Protein 1HRU (pdb70)

Organism: Escherichia coli (strain K12) (NCBI:txid83333)

B-factor: mean 25.79, std 11.48, range [6.35, 68.54]

Radius of gyration: 26.93 Å; Cα contacts (8 Å, |Δi|>4): 786; chains: 2; bounding box: 69×63×61 Å

Secondary structure (DSSP, 8-state):
-HHHHHHHHHHHHHHHTT--EEEE-SSSEEEEE-TT-TTT--HHHHHT--GGG--EEEESSHHHHGGG------HHHHHHHHTT-SSSEEEEEE--TTS-HHHHTTSSEEEEEE---HHHHHHHHHHTS-EEEEES--TTSPPP-SHHHHHHHH-TTS-B------SS----EEEETTTSSB--/-HHHHHHHHHHHHHHTT--EEEE-SSSEEEEE-TT-TTT--HHHHHT--GGG--EEEESSHHHHGGG------HHHHHHHHTT-SSS-EEEEE--TTS-HHHHTTSSEEEEEE---HHHHHHHHHHTS-EEEEES--TTSPPP-SHHHHHHHH-TTS-B-------------EEETTT-SB-

Nearest PDB structures (foldseek):
  1hru-assembly1_B  TM=9.967E-01  e=1.787E-38  Escherichia coli
  6f89-assembly1_A  TM=8.867E-01  e=1.243E-15  Pyrococcus abyssi GE5
  6f89-assembly2_B  TM=8.896E-01  e=2.345E-15  Pyrococcus abyssi GE5
  3aje-assembly1_A  TM=8.805E-01  e=7.348E-15  Sulfurisphaera tokodaii str. 7
  6f8y-assembly4_D  TM=8.728E-01  e=4.713E-15  Pyrococcus abyssi GE5

Foldseek 3Di:
DVVLVVLLVVVLVCQVVLAKAWEAELAAIKIWHDQVDPSSLVVCVQQVHDQQVAFEWEEQDVVQVVVFADCVDDPVLVCLVCVCPPHQEKEKGQGDPPHDSSHGRNGRIHIYHNHPGVSQNVSRVVSVHIIGIDFLAHPPGDGHHAPVSSCVGPNVPHHYRHDHHSNNNDDYFYYYSVPSHGDD/DQLVVLLVVVLVCQVVLAKAWEAEAAFIKIWHDQVDPSSLVVCVQQVHDLQVAFEWEEQDVVQCVQFADCVDDPVLVCVVCVCPPHLEKEKGQGDPPHDSSHNRNGRIHIYHNHPWVSRNVSRVVSVHIIGIDFLAHHPGDGHQAPVSSCVGPNVPHHYRHDGHSNDPDDHFYYYSVPRDTD

Solvent-accessible surface area: 17535 Å² total

Structure (mmCIF, N/CA/C/O backbone):
data_1HRU
#
_entry.id   1HRU
#
_cell.length_a   60.500
_cell.length_b   71.650
_cell.length_c   55.280
_cell.angle_alpha   90.00
_cell.angle_beta   103.25
_cell.angle_gamma   90.00
#
_symmetry.space_group_name_H-M   'P 1 21 1'
#
loop_
_entity.id
_entity.type
_entity.pdbx_description
1 polymer 'YRDC GENE PRODUCT'
2 non-polymer 'PHOSPHATE ION'
3 water water
#
loop_
_atom_site.group_PDB
_atom_site.id
_atom_site.type_symbol
_atom_site.label_atom_id
_atom_site.label_alt_id
_atom_site.label_comp_id
_atom_site.label_asym_id
_atom_site.label_entity_id
_atom_site.label_seq_id
_atom_site.pdbx_PDB_ins_code
_atom_site.Cartn_x
_atom_site.Cartn_y
_atom_site.Cartn_z
_atom_site.occupancy
_atom_site.B_iso_or_equiv
_atom_site.auth_seq_id
_atom_site.auth_comp_id
_atom_site.auth_asym_id
_atom_site.auth_atom_id
_atom_site.pdbx_PDB_model_num
ATOM 1 N N . ASN A 1 3 ? 45.825 59.079 -2.427 1.00 65.95 3 ASN A N 1
ATOM 2 C CA . ASN A 1 3 ? 46.825 60.139 -2.750 1.00 65.58 3 ASN A CA 1
ATOM 3 C C . ASN A 1 3 ? 46.939 61.122 -1.597 1.00 64.44 3 ASN A C 1
ATOM 4 O O . ASN A 1 3 ? 46.382 60.908 -0.516 1.00 64.38 3 ASN A O 1
ATOM 9 N N . ASN A 1 4 ? 47.672 62.204 -1.841 1.00 63.07 4 ASN A N 1
ATOM 10 C CA . ASN A 1 4 ? 47.830 63.241 -0.839 1.00 61.04 4 ASN A CA 1
ATOM 11 C C . ASN A 1 4 ? 46.875 64.368 -1.177 1.00 58.73 4 ASN A C 1
ATOM 12 O O . ASN A 1 4 ? 46.515 65.172 -0.317 1.00 58.07 4 ASN A O 1
ATOM 17 N N . LEU A 1 5 ? 46.464 64.427 -2.439 1.00 56.43 5 LEU A N 1
ATOM 18 C CA . LEU A 1 5 ? 45.513 65.447 -2.833 1.00 54.86 5 LEU A CA 1
ATOM 19 C C . LEU A 1 5 ? 44.120 64.930 -2.508 1.00 51.81 5 LEU A C 1
ATOM 20 O O . LEU A 1 5 ? 43.217 65.712 -2.215 1.00 51.67 5 LEU A O 1
ATOM 25 N N . GLN A 1 6 ? 43.950 63.609 -2.555 1.00 48.49 6 GLN A N 1
ATOM 26 C CA . GLN A 1 6 ? 42.664 63.020 -2.223 1.00 45.89 6 GLN A CA 1
ATOM 27 C C . GLN A 1 6 ? 42.526 63.262 -0.731 1.00 44.20 6 GLN A C 1
ATOM 28 O O . GLN A 1 6 ? 41.467 63.652 -0.239 1.00 43.55 6 GLN A O 1
ATOM 34 N N . ARG A 1 7 ? 43.627 63.042 -0.017 1.00 42.71 7 ARG A N 1
ATOM 35 C CA . ARG A 1 7 ? 43.668 63.259 1.421 1.00 40.60 7 ARG A CA 1
ATOM 36 C C . ARG A 1 7 ? 43.313 64.719 1.679 1.00 38.14 7 ARG A C 1
ATOM 37 O O . ARG A 1 7 ? 42.464 65.022 2.521 1.00 38.67 7 ARG A O 1
ATOM 45 N N . ASP A 1 8 ? 43.957 65.622 0.942 1.00 33.64 8 ASP A N 1
ATOM 46 C CA . ASP A 1 8 ? 43.696 67.045 1.091 1.00 30.52 8 ASP A CA 1
ATOM 47 C C . ASP A 1 8 ? 42.273 67.381 0.654 1.00 26.54 8 ASP A C 1
ATOM 48 O O . ASP A 1 8 ? 41.591 68.177 1.298 1.00 24.20 8 ASP A O 1
ATOM 53 N N . ALA A 1 9 ? 41.837 66.789 -0.454 1.00 24.75 9 ALA A N 1
ATOM 54 C CA . ALA A 1 9 ? 40.489 67.035 -0.961 1.00 25.12 9 ALA A CA 1
ATOM 55 C C . ALA A 1 9 ? 39.455 66.633 0.094 1.00 24.30 9 ALA A C 1
ATOM 56 O O . ALA A 1 9 ? 38.496 67.364 0.354 1.00 24.92 9 ALA A O 1
ATOM 58 N N . ILE A 1 10 ? 39.669 65.475 0.707 1.00 25.05 10 ILE A N 1
ATOM 59 C CA . ILE A 1 10 ? 38.779 64.964 1.746 1.00 24.95 10 ILE A CA 1
ATOM 60 C C . ILE A 1 10 ? 38.797 65.866 2.968 1.00 26.02 10 ILE A C 1
ATOM 61 O O . ILE A 1 10 ? 37.753 66.140 3.572 1.00 24.79 10 ILE A O 1
ATOM 66 N N . ALA A 1 11 ? 39.989 66.328 3.336 1.00 25.24 11 ALA A N 1
ATOM 67 C CA . ALA A 1 11 ? 40.145 67.204 4.490 1.00 24.91 11 ALA A CA 1
ATOM 68 C C . ALA A 1 11 ? 39.317 68.466 4.315 1.00 24.84 11 ALA A C 1
ATOM 69 O O . ALA A 1 11 ? 38.607 68.890 5.228 1.00 25.36 11 ALA A O 1
ATOM 71 N N . ALA A 1 12 ? 39.412 69.085 3.144 1.00 24.87 12 ALA A N 1
ATOM 72 C CA . ALA A 1 12 ? 38.650 70.299 2.913 1.00 22.39 12 ALA A CA 1
ATOM 73 C C . ALA A 1 12 ? 37.164 69.982 2.835 1.00 20.68 12 ALA A C 1
ATOM 74 O O . ALA A 1 12 ? 36.343 70.761 3.306 1.00 19.36 12 ALA A O 1
ATOM 76 N N . ALA A 1 13 ? 36.820 68.842 2.243 1.00 21.34 13 ALA A N 1
ATOM 77 C CA . ALA A 1 13 ? 35.413 68.451 2.122 1.00 22.28 13 ALA A CA 1
ATOM 78 C C . ALA A 1 13 ? 34.786 68.303 3.501 1.00 21.96 13 ALA A C 1
ATOM 79 O O .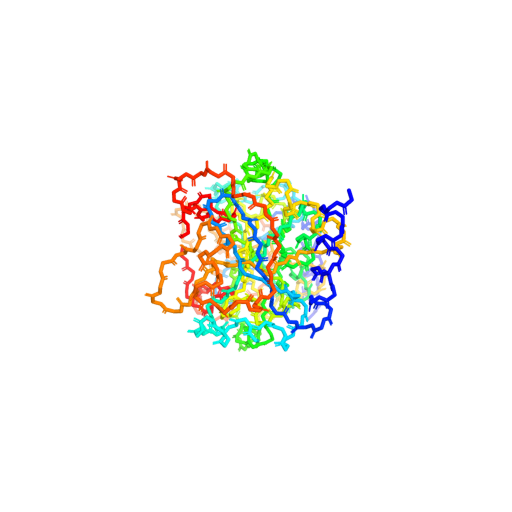 ALA A 1 13 ? 33.637 68.694 3.720 1.00 23.73 13 ALA A O 1
ATOM 81 N N . ILE A 1 14 ? 35.547 67.750 4.440 1.00 22.86 14 ILE A N 1
ATOM 82 C CA . ILE A 1 14 ? 35.048 67.556 5.799 1.00 23.25 14 ILE A CA 1
ATOM 83 C C . ILE A 1 14 ? 34.882 68.896 6.501 1.00 23.51 14 ILE A C 1
ATOM 84 O O . ILE A 1 14 ? 33.985 69.070 7.333 1.00 22.80 14 ILE A O 1
ATOM 89 N N . ASP A 1 15 ? 35.726 69.861 6.144 1.00 25.55 15 ASP A N 1
ATOM 90 C CA . ASP A 1 15 ? 35.625 71.185 6.736 1.00 24.58 15 ASP A CA 1
ATOM 91 C C . ASP A 1 15 ? 34.313 71.816 6.299 1.00 24.23 15 ASP A C 1
ATOM 92 O O . ASP A 1 15 ? 33.631 72.460 7.103 1.00 22.59 15 ASP A O 1
ATOM 97 N N . VAL A 1 16 ? 33.961 71.647 5.023 1.00 21.78 16 VAL A N 1
ATOM 98 C CA . VAL A 1 16 ? 32.705 72.209 4.526 1.00 21.32 16 VAL A CA 1
ATOM 99 C C . VAL A 1 16 ? 31.539 71.507 5.209 1.00 20.91 16 VAL A C 1
ATOM 100 O O . VAL A 1 16 ? 30.599 72.153 5.673 1.00 20.46 16 VAL A O 1
ATOM 104 N N . LEU A 1 17 ? 31.612 70.177 5.264 1.00 22.84 17 LEU A N 1
ATOM 105 C CA . LEU A 1 17 ? 30.566 69.369 5.890 1.00 23.63 17 LEU A CA 1
ATOM 106 C C . LEU A 1 17 ? 30.335 69.794 7.335 1.00 25.55 17 LEU A C 1
ATOM 107 O O . LEU A 1 17 ? 29.195 69.829 7.814 1.00 28.18 17 LEU A O 1
ATOM 112 N N . ASN A 1 18 ? 31.419 70.125 8.028 1.00 27.85 18 ASN A N 1
ATOM 113 C CA . ASN A 1 18 ? 31.325 70.551 9.417 1.00 28.81 18 ASN A CA 1
ATOM 114 C C . ASN A 1 18 ? 30.746 71.956 9.559 1.00 29.39 18 ASN A C 1
ATOM 115 O O . ASN A 1 18 ? 30.283 72.331 10.637 1.00 30.50 18 ASN A O 1
ATOM 120 N N . GLU A 1 19 ? 30.761 72.730 8.477 1.00 29.04 19 GLU A N 1
ATOM 121 C CA . GLU A 1 19 ? 30.189 74.078 8.498 1.00 27.48 19 GLU A CA 1
ATOM 122 C C . GLU A 1 19 ? 28.686 73.938 8.266 1.00 26.11 19 GLU A C 1
ATOM 123 O O . GLU A 1 19 ? 27.949 74.925 8.231 1.00 23.20 19 GLU A O 1
ATOM 129 N N . GLU A 1 20 ? 28.240 72.696 8.108 1.00 25.94 20 GLU A N 1
ATOM 130 C CA . GLU A 1 20 ? 26.836 72.411 7.840 1.00 25.87 20 GLU A CA 1
ATOM 131 C C . GLU A 1 20 ? 26.512 72.966 6.461 1.00 24.53 20 GLU A C 1
ATOM 132 O O . GLU A 1 20 ? 25.457 73.548 6.248 1.00 23.75 20 GLU A O 1
ATOM 138 N N . ARG A 1 21 ? 27.441 72.786 5.527 1.00 22.89 21 ARG A N 1
ATOM 139 C CA . ARG A 1 21 ? 27.255 73.258 4.170 1.00 22.60 21 ARG A CA 1
ATOM 140 C C . ARG A 1 21 ? 27.299 72.100 3.191 1.00 23.36 21 ARG A C 1
ATOM 141 O O . ARG A 1 21 ? 27.758 71.007 3.529 1.00 24.86 21 ARG A O 1
ATOM 149 N N . VAL A 1 22 ? 26.833 72.362 1.971 1.00 20.86 22 VAL A N 1
ATOM 150 C CA . VAL A 1 22 ? 26.776 71.372 0.904 1.00 19.21 22 VAL A CA 1
ATOM 151 C C . VAL A 1 22 ? 28.079 71.281 0.126 1.00 18.55 22 VAL A C 1
ATOM 152 O O . VAL A 1 22 ? 28.732 72.295 -0.129 1.00 17.65 22 VAL A O 1
ATOM 156 N N . ILE A 1 23 ? 28.455 70.064 -0.255 1.00 17.51 23 ILE A N 1
ATOM 157 C CA . ILE A 1 23 ? 29.674 69.837 -1.022 1.00 18.38 23 ILE A CA 1
ATOM 158 C C . ILE A 1 23 ? 29.329 69.021 -2.260 1.00 19.95 23 ILE A C 1
ATOM 159 O O . ILE A 1 23 ? 28.342 68.283 -2.261 1.00 19.44 23 ILE A O 1
ATOM 164 N N . ALA A 1 24 ? 30.133 69.148 -3.312 1.00 17.99 24 ALA A N 1
ATOM 165 C CA . ALA A 1 24 ? 29.891 68.372 -4.521 1.00 18.80 24 ALA A CA 1
ATOM 166 C C . ALA A 1 24 ? 31.058 67.407 -4.660 1.00 20.81 24 ALA A C 1
ATOM 167 O O . ALA A 1 24 ? 32.170 67.701 -4.201 1.00 20.16 24 ALA A O 1
ATOM 169 N N . TYR A 1 25 ? 30.810 66.259 -5.283 1.00 19.75 25 TYR A N 1
ATOM 170 C CA . TYR A 1 25 ? 31.855 65.259 -5.455 1.00 22.72 25 TYR A CA 1
ATOM 171 C C . TYR A 1 25 ? 31.443 64.253 -6.525 1.00 23.75 25 TYR A C 1
ATOM 172 O O . TYR A 1 25 ? 30.263 64.079 -6.808 1.00 25.01 25 TYR A O 1
ATOM 181 N N . PRO A 1 26 ? 32.417 63.572 -7.131 1.00 25.01 26 PRO A N 1
ATOM 182 C CA . PRO A 1 26 ? 32.073 62.597 -8.168 1.00 26.33 26 PRO A CA 1
ATOM 183 C C . PRO A 1 26 ? 31.467 61.319 -7.582 1.00 27.37 26 PRO A C 1
ATOM 184 O O . PRO A 1 26 ? 31.807 60.922 -6.463 1.00 26.66 26 PRO A O 1
ATOM 188 N N . THR A 1 27 ? 30.540 60.701 -8.316 1.00 29.03 27 THR A N 1
ATOM 189 C CA . THR A 1 27 ? 29.914 59.445 -7.877 1.00 30.43 27 THR A CA 1
ATOM 190 C C . THR A 1 27 ? 30.070 58.448 -9.017 1.00 32.14 27 THR A C 1
ATOM 191 O O . THR A 1 27 ? 30.692 58.770 -10.023 1.00 33.03 27 THR A O 1
ATOM 195 N N . GLU A 1 28 ? 29.522 57.242 -8.882 1.00 35.62 28 GLU A N 1
ATOM 196 C CA . GLU A 1 28 ? 29.683 56.262 -9.958 1.00 36.74 28 GLU A CA 1
ATOM 197 C C . GLU A 1 28 ? 28.991 56.724 -11.214 1.00 35.61 28 GLU A C 1
ATOM 198 O O . GLU A 1 28 ? 29.374 56.362 -12.325 1.00 37.13 28 GLU A O 1
ATOM 204 N N . ALA A 1 29 ? 27.986 57.562 -11.017 1.00 35.74 29 ALA A N 1
ATOM 205 C CA . ALA A 1 29 ? 27.198 58.112 -12.104 1.00 34.91 29 ALA A CA 1
ATOM 206 C C . ALA A 1 29 ? 27.785 59.417 -12.632 1.00 34.36 29 ALA A C 1
ATOM 207 O O . ALA A 1 29 ? 28.661 59.431 -13.495 1.00 36.66 29 ALA A O 1
ATOM 209 N N . VAL A 1 30 ? 27.259 60.511 -12.099 1.00 31.99 30 VAL A N 1
ATOM 210 C CA .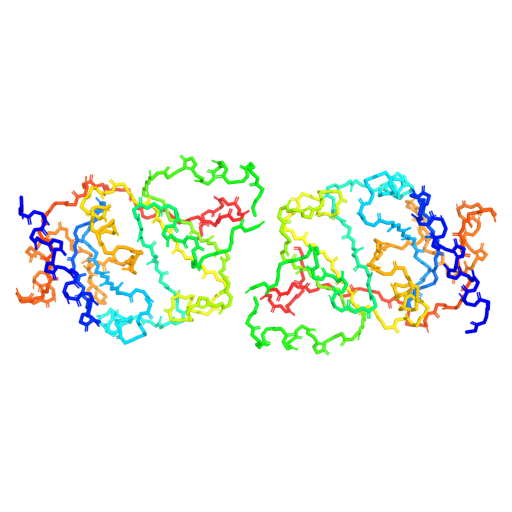 VAL A 1 30 ? 27.664 61.866 -12.441 1.00 29.37 30 VAL A CA 1
ATOM 211 C C . VAL A 1 30 ? 28.078 62.479 -11.102 1.00 26.65 30 VAL A C 1
ATOM 212 O O . VAL A 1 30 ? 28.219 61.768 -10.109 1.00 25.31 30 VAL A O 1
ATOM 216 N N . PHE A 1 31 ? 28.263 63.790 -11.047 1.00 24.13 31 PHE A N 1
ATOM 217 C CA . PHE A 1 31 ? 28.618 64.378 -9.765 1.00 22.07 31 PHE A CA 1
ATOM 218 C C . PHE A 1 31 ? 27.381 64.415 -8.861 1.00 20.62 31 PHE A C 1
ATOM 219 O O . PHE A 1 31 ? 26.240 64.461 -9.340 1.00 19.98 31 PHE A O 1
ATOM 227 N N . GLY A 1 32 ? 27.600 64.372 -7.554 1.00 16.67 32 GLY A N 1
ATOM 228 C CA . GLY A 1 32 ? 26.487 64.454 -6.634 1.00 17.15 32 GLY A CA 1
ATOM 229 C C . GLY A 1 32 ? 26.730 65.568 -5.624 1.00 16.47 32 GLY A C 1
ATOM 230 O O . GLY A 1 32 ? 27.836 66.113 -5.545 1.00 16.37 32 GLY A O 1
ATOM 231 N N . VAL A 1 33 ? 25.700 65.962 -4.891 1.00 15.33 33 VAL A N 1
ATOM 232 C CA . VAL A 1 33 ? 25.881 66.966 -3.844 1.00 16.64 33 VAL A CA 1
ATOM 233 C C . VAL A 1 33 ? 25.390 66.317 -2.566 1.00 18.14 33 VAL A C 1
ATOM 234 O O . VAL A 1 33 ? 24.489 65.479 -2.590 1.00 20.50 33 VAL A O 1
ATOM 238 N N . GLY A 1 34 ? 25.980 66.686 -1.442 1.00 19.55 34 GLY A N 1
ATOM 239 C CA . GLY A 1 34 ? 25.557 66.075 -0.202 1.00 18.74 34 GLY A CA 1
ATOM 240 C C . GLY A 1 34 ? 25.895 66.939 0.983 1.00 17.85 34 GLY A C 1
ATOM 241 O O . GLY A 1 34 ? 26.486 68.016 0.837 1.00 17.53 34 GLY A O 1
ATOM 242 N N . CYS A 1 35 ? 25.520 66.465 2.163 1.00 17.00 35 CYS A N 1
ATOM 243 C CA . CYS A 1 35 ? 25.772 67.210 3.380 1.00 16.96 35 CYS A CA 1
ATOM 244 C C . CYS A 1 35 ? 25.666 66.300 4.586 1.00 18.37 35 CYS A C 1
ATOM 245 O O . CYS A 1 35 ? 25.380 65.103 4.462 1.00 18.59 35 CYS A O 1
ATOM 248 N N . ASP A 1 36 ? 25.904 66.894 5.751 1.00 17.66 36 ASP A N 1
ATOM 249 C CA . ASP A 1 36 ? 25.845 66.210 7.030 1.00 20.54 36 ASP A CA 1
ATOM 250 C C . ASP A 1 36 ? 24.393 65.806 7.285 1.00 20.00 36 ASP A C 1
ATOM 251 O O . ASP A 1 36 ? 23.520 66.663 7.419 1.00 21.10 36 ASP A O 1
ATOM 256 N N . PRO A 1 37 ? 24.114 64.495 7.360 1.00 20.53 37 PRO A N 1
ATOM 257 C CA . PRO A 1 37 ? 22.738 64.047 7.604 1.00 19.18 37 PRO A CA 1
ATOM 258 C C . PRO A 1 37 ? 22.203 64.386 9.000 1.00 18.33 37 PRO A C 1
ATOM 259 O O . PRO A 1 37 ? 20.994 64.514 9.195 1.00 16.16 37 PRO A O 1
ATOM 263 N N . ASP A 1 38 ? 23.103 64.533 9.968 1.00 19.30 38 ASP A N 1
ATOM 264 C CA . ASP A 1 38 ? 22.713 64.832 11.347 1.00 20.94 38 ASP A CA 1
ATOM 265 C C . ASP A 1 38 ? 22.341 66.298 11.572 1.00 21.63 38 ASP A C 1
ATOM 266 O O . ASP A 1 38 ? 21.774 66.643 12.612 1.00 22.73 38 ASP A O 1
ATOM 271 N N . SER A 1 39 ? 22.654 67.162 10.610 1.00 21.07 39 SER A N 1
ATOM 272 C CA . SER A 1 39 ? 22.359 68.586 10.752 1.00 20.28 39 SER A CA 1
ATOM 273 C C . SER A 1 39 ? 21.097 69.013 10.012 1.00 21.09 39 SER A C 1
ATOM 274 O O . SER A 1 39 ? 21.032 68.920 8.786 1.00 20.82 39 SER A O 1
ATOM 277 N N . GLU A 1 40 ? 20.088 69.487 10.741 1.00 20.20 40 GLU A N 1
ATOM 278 C CA . GLU A 1 40 ? 18.871 69.932 10.077 1.00 21.29 40 GLU A CA 1
ATOM 279 C C . GLU A 1 40 ? 19.197 71.139 9.202 1.00 21.71 40 GLU A C 1
ATOM 280 O O . GLU A 1 40 ? 18.610 71.325 8.132 1.00 21.71 40 GLU A O 1
ATOM 286 N N . THR A 1 41 ? 20.147 71.948 9.669 1.00 22.34 41 THR A N 1
ATOM 287 C CA . THR A 1 41 ? 20.575 73.154 8.968 1.00 23.44 41 THR A CA 1
ATOM 288 C C . THR A 1 41 ? 21.263 72.807 7.654 1.00 22.84 41 THR A C 1
ATOM 289 O O . THR A 1 41 ? 21.023 73.446 6.630 1.00 24.06 41 THR A O 1
ATOM 293 N N . ALA A 1 42 ? 22.120 71.794 7.678 1.00 22.04 42 ALA A N 1
ATOM 294 C CA . ALA A 1 42 ? 22.815 71.389 6.467 1.00 21.76 42 ALA A CA 1
ATOM 295 C C . ALA A 1 42 ? 21.813 70.824 5.468 1.00 21.48 42 ALA A C 1
ATOM 296 O O . ALA A 1 42 ? 21.842 71.175 4.291 1.00 22.89 42 ALA A O 1
ATOM 298 N N . VAL A 1 43 ? 20.913 69.963 5.935 1.00 20.47 43 VAL A N 1
ATOM 299 C CA . VAL A 1 43 ? 19.932 69.357 5.041 1.00 19.90 43 VAL A CA 1
ATOM 300 C C . VAL A 1 43 ? 18.977 70.384 4.448 1.00 21.27 43 VAL A C 1
ATOM 301 O O . VAL A 1 43 ? 18.667 70.322 3.262 1.00 21.04 43 VAL A O 1
ATOM 313 N N . ARG A 1 45 ? 19.660 73.326 3.830 1.00 22.83 45 ARG A N 1
ATOM 314 C CA . ARG A 1 45 ? 20.437 74.069 2.848 1.00 23.75 45 ARG A CA 1
ATOM 315 C C . ARG A 1 45 ? 20.512 73.301 1.532 1.00 23.03 45 ARG A C 1
ATOM 316 O O . ARG A 1 45 ? 20.559 73.905 0.458 1.00 23.45 45 ARG A O 1
ATOM 324 N N . LEU A 1 46 ? 20.514 71.971 1.612 1.00 22.08 46 LEU A N 1
ATOM 325 C CA . LEU A 1 46 ? 20.584 71.150 0.409 1.00 19.87 46 LEU A CA 1
ATOM 326 C C . LEU A 1 46 ? 19.227 71.081 -0.272 1.00 18.31 46 LEU A C 1
ATOM 327 O O . LEU A 1 46 ? 19.135 71.085 -1.498 1.00 17.15 46 LEU A O 1
ATOM 332 N N . LEU A 1 47 ? 18.166 71.015 0.521 1.00 18.09 47 LEU A N 1
ATOM 333 C CA . LEU A 1 47 ? 16.828 70.965 -0.051 1.00 19.08 47 LEU A CA 1
ATOM 334 C C . LEU A 1 47 ? 16.507 72.306 -0.727 1.00 21.50 47 LEU A C 1
ATOM 335 O O . LEU A 1 47 ? 15.932 72.337 -1.814 1.00 20.70 47 LEU A O 1
ATOM 340 N N . GLU A 1 48 ? 16.889 73.407 -0.086 1.00 23.37 48 GLU A N 1
ATOM 341 C CA . GLU A 1 48 ? 16.669 74.735 -0.653 1.00 28.02 48 GLU A CA 1
ATOM 342 C C . GLU A 1 48 ? 17.416 74.812 -1.984 1.00 27.10 48 GLU A C 1
ATOM 343 O O . GLU A 1 48 ? 16.880 75.261 -2.998 1.00 27.60 48 GLU A O 1
ATOM 349 N N . LEU A 1 49 ? 18.656 74.344 -1.969 1.00 26.88 49 LEU A N 1
ATOM 350 C CA . LEU A 1 49 ? 19.503 74.343 -3.151 1.00 26.54 49 LEU A CA 1
ATOM 351 C C . LEU A 1 49 ? 18.891 73.491 -4.273 1.00 26.54 49 LEU A C 1
ATOM 352 O O . LEU A 1 49 ? 18.936 73.875 -5.442 1.00 26.88 49 LEU A O 1
ATOM 357 N N . LYS A 1 50 ? 18.299 72.350 -3.919 1.00 24.51 50 LYS A N 1
ATOM 358 C CA . LYS A 1 50 ? 17.683 71.465 -4.909 1.00 22.61 50 LYS A CA 1
ATOM 359 C C . LYS A 1 50 ? 16.216 71.803 -5.150 1.00 22.65 50 LYS A C 1
ATOM 360 O O . LYS A 1 50 ? 15.580 71.232 -6.040 1.00 21.56 50 LYS A O 1
ATOM 366 N N . GLN A 1 51 ? 15.673 72.723 -4.362 1.00 22.99 51 GLN A N 1
ATOM 367 C CA . GLN A 1 51 ? 14.259 73.071 -4.484 1.00 26.20 51 GLN A CA 1
ATOM 368 C C . GLN A 1 51 ? 13.473 71.781 -4.323 1.00 25.02 51 GLN A C 1
ATOM 369 O O . GLN A 1 51 ? 12.516 71.523 -5.058 1.00 23.82 51 GLN A O 1
ATOM 375 N N . ARG A 1 52 ? 13.900 70.971 -3.358 1.00 24.53 52 ARG A N 1
ATOM 376 C CA . ARG A 1 52 ? 13.263 69.688 -3.078 1.00 24.00 52 ARG A CA 1
ATOM 377 C C . ARG A 1 52 ? 12.478 69.738 -1.763 1.00 22.86 52 ARG A C 1
ATOM 378 O O . ARG A 1 52 ? 12.998 70.160 -0.737 1.00 23.48 52 ARG A O 1
ATOM 386 N N . PRO A 1 53 ? 11.207 69.323 -1.783 1.00 24.49 53 PRO A N 1
ATOM 387 C CA . PRO A 1 53 ? 10.405 69.341 -0.553 1.00 23.98 53 PRO A CA 1
ATOM 388 C C . PRO A 1 53 ? 10.918 68.287 0.430 1.00 23.98 53 PRO A C 1
ATOM 389 O O . PRO A 1 53 ? 11.278 67.170 0.026 1.00 20.97 53 PRO A O 1
ATOM 393 N N . VAL A 1 54 ? 10.953 68.643 1.713 1.00 23.27 54 VAL A N 1
ATOM 394 C CA . VAL A 1 54 ? 11.449 67.742 2.751 1.00 24.50 54 VAL A CA 1
ATOM 395 C C . VAL A 1 54 ? 10.637 66.461 2.973 1.00 25.22 54 VAL A C 1
ATOM 396 O O . VAL A 1 54 ? 11.152 65.485 3.519 1.00 23.84 54 VAL A O 1
ATOM 400 N N . ASP A 1 55 ? 9.383 66.445 2.541 1.00 24.19 55 ASP A N 1
ATOM 401 C CA . ASP A 1 55 ? 8.556 65.266 2.772 1.00 26.31 55 ASP A CA 1
ATOM 402 C C . ASP A 1 55 ? 8.859 64.076 1.871 1.00 24.83 55 ASP A C 1
ATOM 403 O O . ASP A 1 55 ? 8.284 63.002 2.043 1.00 23.82 55 ASP A O 1
ATOM 408 N N . LYS A 1 56 ? 9.759 64.257 0.910 1.00 23.67 56 LYS A N 1
ATOM 409 C CA . LYS A 1 56 ? 10.098 63.171 0.004 1.00 23.14 56 LYS A CA 1
ATOM 410 C C . LYS A 1 56 ? 11.093 62.190 0.599 1.00 22.03 56 LYS A C 1
ATOM 411 O O . LYS A 1 56 ? 11.092 61.006 0.241 1.00 23.06 56 LYS A O 1
ATOM 417 N N . GLY A 1 57 ? 11.938 62.680 1.499 1.00 17.84 57 GLY A N 1
ATOM 418 C CA . GLY A 1 57 ? 12.939 61.819 2.103 1.00 18.62 57 GLY A CA 1
ATOM 419 C C . GLY A 1 57 ? 14.229 61.898 1.305 1.00 18.73 57 GLY A C 1
ATOM 420 O O . GLY A 1 57 ? 14.216 62.246 0.119 1.00 16.78 57 GLY A O 1
ATOM 421 N N . LEU A 1 58 ? 15.346 61.568 1.947 1.00 17.31 58 LEU A N 1
ATOM 422 C CA . LEU A 1 58 ? 16.638 61.640 1.285 1.00 16.59 58 LEU A CA 1
ATOM 423 C C . LEU A 1 58 ? 17.371 60.303 1.306 1.00 17.59 58 LEU A C 1
ATOM 424 O O . LEU A 1 58 ? 17.001 59.393 2.038 1.00 18.21 58 LEU A O 1
ATOM 429 N N . ILE A 1 59 ? 18.407 60.195 0.488 1.00 17.55 59 ILE A N 1
ATOM 430 C CA . ILE A 1 59 ? 19.194 58.980 0.392 1.00 16.36 59 ILE A CA 1
ATOM 431 C C . ILE A 1 59 ? 20.520 59.143 1.116 1.00 16.35 59 ILE A C 1
ATOM 432 O O . ILE A 1 59 ? 21.165 60.177 1.007 1.00 16.44 59 ILE A O 1
ATOM 437 N N . LEU A 1 60 ? 20.908 58.116 1.870 1.00 16.48 60 LEU A N 1
ATOM 438 C CA . LEU A 1 60 ? 22.176 58.115 2.591 1.00 17.43 60 LEU A CA 1
ATOM 439 C C . LEU A 1 60 ? 23.174 57.183 1.909 1.00 17.20 60 LEU A C 1
ATOM 440 O O . LEU A 1 60 ? 22.861 56.026 1.630 1.00 17.06 60 LEU A O 1
ATOM 445 N N . ILE A 1 61 ? 24.373 57.695 1.638 1.00 17.77 61 ILE A N 1
ATOM 446 C CA . ILE A 1 61 ? 25.420 56.898 1.011 1.00 17.23 61 ILE A CA 1
ATOM 447 C C . ILE A 1 61 ? 26.526 56.696 2.049 1.00 16.60 61 ILE A C 1
ATOM 448 O O . ILE A 1 61 ? 26.832 57.604 2.819 1.00 17.39 61 ILE A O 1
ATOM 453 N N . ALA A 1 62 ? 27.106 55.502 2.099 1.00 16.53 62 ALA A N 1
ATOM 454 C CA . ALA A 1 62 ? 28.160 55.242 3.080 1.00 17.50 62 ALA A CA 1
ATOM 455 C C . ALA A 1 62 ? 29.202 54.282 2.536 1.00 18.20 62 ALA A C 1
ATOM 456 O O . ALA A 1 62 ? 28.976 53.632 1.510 1.00 17.50 62 ALA A O 1
ATOM 458 N N . ALA A 1 63 ? 30.327 54.198 3.246 1.00 17.71 63 ALA A N 1
ATOM 459 C CA . ALA A 1 63 ? 31.448 53.327 2.893 1.00 19.31 63 ALA A CA 1
ATOM 460 C C . ALA A 1 63 ? 31.183 51.889 3.349 1.00 19.30 63 ALA A C 1
ATOM 461 O O . ALA A 1 63 ? 31.741 50.933 2.807 1.00 19.61 63 ALA A O 1
ATOM 463 N N . ASN A 1 64 ? 30.356 51.737 4.374 1.00 19.15 64 ASN A N 1
ATOM 464 C CA . ASN A 1 64 ? 30.027 50.400 4.859 1.00 19.70 64 ASN A CA 1
ATOM 465 C C . ASN A 1 64 ? 28.675 50.387 5.546 1.00 18.95 64 ASN A C 1
ATOM 466 O O . ASN A 1 64 ? 28.132 51.435 5.904 1.00 19.59 64 ASN A O 1
ATOM 471 N N . TYR A 1 65 ? 28.126 49.193 5.719 1.00 17.93 65 TYR A N 1
ATOM 472 C CA . TYR A 1 65 ? 26.824 49.049 6.341 1.00 17.08 65 TYR A CA 1
ATOM 473 C C . TYR A 1 65 ? 26.760 49.551 7.781 1.00 17.41 65 TYR A C 1
ATOM 474 O O . TYR A 1 65 ? 25.745 50.107 8.210 1.00 17.34 65 TYR A O 1
ATOM 483 N N . GLU A 1 66 ? 27.831 49.350 8.539 1.00 17.29 66 GLU A N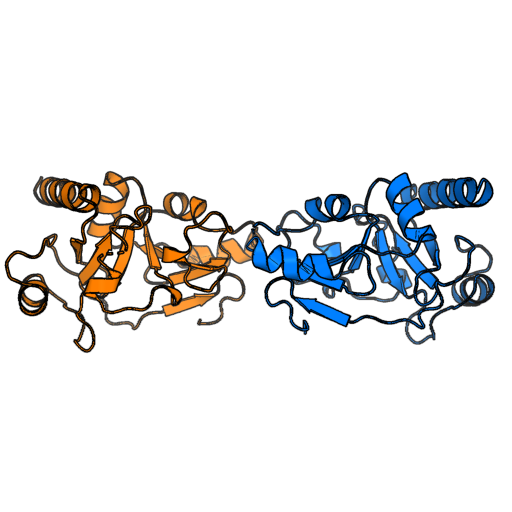 1
ATOM 484 C CA . GLU A 1 66 ? 27.844 49.809 9.919 1.00 17.35 66 GLU A CA 1
ATOM 485 C C . GLU A 1 66 ? 27.581 51.311 10.019 1.00 17.46 66 GLU A C 1
ATOM 486 O O . GLU A 1 66 ? 27.021 51.777 11.007 1.00 17.19 66 GLU A O 1
ATOM 492 N N . GLN A 1 67 ? 27.984 52.087 9.015 1.00 16.90 67 GLN A N 1
ATOM 493 C CA . GLN A 1 67 ? 27.738 53.532 9.097 1.00 18.14 67 GLN A CA 1
ATOM 494 C C . GLN A 1 67 ? 26.250 53.862 8.961 1.00 16.75 67 GLN A C 1
ATOM 495 O O . GLN A 1 67 ? 25.788 54.882 9.468 1.00 16.14 67 GLN A O 1
ATOM 501 N N . LEU A 1 68 ? 25.510 52.989 8.283 1.00 16.54 68 LEU A N 1
ATOM 502 C CA . LEU A 1 68 ? 24.076 53.185 8.050 1.00 17.42 68 LEU A CA 1
ATOM 503 C C . LEU A 1 68 ? 23.173 52.656 9.161 1.00 19.06 68 LEU A C 1
ATOM 504 O O . LEU A 1 68 ? 22.066 53.179 9.369 1.00 17.70 68 LEU A O 1
ATOM 509 N N . LYS A 1 69 ? 23.636 51.631 9.878 1.00 18.47 69 LYS A N 1
ATOM 510 C CA . LYS A 1 69 ? 22.819 51.026 10.932 1.00 19.11 69 LYS A CA 1
ATOM 511 C C . LYS A 1 69 ? 22.187 51.985 11.926 1.00 19.58 69 LYS A C 1
ATOM 512 O O . LYS A 1 69 ? 21.045 51.795 12.334 1.00 22.77 69 LYS A O 1
ATOM 518 N N . PRO A 1 70 ? 22.900 53.042 12.326 1.00 19.96 70 PRO A N 1
ATOM 519 C CA . PRO A 1 70 ? 22.275 53.955 13.283 1.00 18.96 70 PRO A CA 1
ATOM 520 C C . PRO A 1 70 ? 20.990 54.650 12.798 1.00 18.32 70 PRO A C 1
ATOM 521 O O . PRO A 1 70 ? 20.156 55.048 13.610 1.00 17.79 70 PRO A O 1
ATOM 525 N N . TYR A 1 71 ? 20.820 54.772 11.484 1.00 16.28 71 TYR A N 1
ATOM 526 C CA . TYR A 1 71 ? 19.650 55.461 10.923 1.00 16.00 71 TYR A CA 1
ATOM 527 C C . TYR A 1 71 ? 18.510 54.550 10.493 1.00 15.22 71 TYR A C 1
ATOM 528 O O . TYR A 1 71 ? 17.428 55.029 10.145 1.00 12.81 71 TYR A O 1
ATOM 537 N N . ILE A 1 72 ? 18.746 53.247 10.504 1.00 14.03 72 ILE A N 1
ATOM 538 C CA . ILE A 1 72 ? 17.724 52.303 10.066 1.00 12.98 72 ILE A CA 1
ATOM 539 C C . ILE A 1 72 ? 17.404 51.236 11.095 1.00 13.89 72 ILE A C 1
ATOM 540 O O . ILE A 1 72 ? 18.081 51.107 12.117 1.00 15.12 72 ILE A O 1
ATOM 545 N N . ASP A 1 73 ? 16.353 50.478 10.813 1.00 13.98 73 ASP A N 1
ATOM 546 C CA . ASP A 1 73 ? 15.930 49.375 11.669 1.00 15.99 73 ASP A CA 1
ATOM 547 C C . ASP A 1 73 ? 15.911 48.113 10.813 1.00 15.24 73 ASP A C 1
ATOM 548 O O . ASP A 1 73 ? 15.065 47.982 9.922 1.00 13.73 73 ASP A O 1
ATOM 553 N N . ASP A 1 74 ? 16.845 47.197 11.059 1.00 16.42 74 ASP A N 1
ATOM 554 C CA . ASP A 1 74 ? 16.898 45.949 10.286 1.00 16.93 74 ASP A CA 1
ATOM 555 C C . ASP A 1 74 ? 16.600 44.749 11.176 1.00 17.48 74 ASP A C 1
ATOM 556 O O . ASP A 1 74 ? 16.814 43.605 10.778 1.00 17.68 74 ASP A O 1
ATOM 561 N N . THR A 1 75 ? 16.089 44.999 12.378 1.00 16.12 75 THR A N 1
ATOM 562 C CA . THR A 1 75 ? 15.831 43.905 13.304 1.00 16.12 75 THR A CA 1
ATOM 563 C C . THR A 1 75 ? 14.816 42.855 12.875 1.00 15.78 75 THR A C 1
ATOM 564 O O . THR A 1 75 ? 14.823 41.750 13.414 1.00 15.04 75 THR A O 1
ATOM 576 N N . LEU A 1 77 ? 14.516 41.685 9.683 1.00 15.09 77 LEU A N 1
ATOM 577 C CA . LEU A 1 77 ? 15.057 40.937 8.565 1.00 16.67 77 LEU A CA 1
ATOM 578 C C . LEU A 1 77 ? 15.753 39.665 9.017 1.00 15.60 77 LEU A C 1
ATOM 579 O O . LEU A 1 77 ? 16.723 39.710 9.774 1.00 16.80 77 LEU A O 1
ATOM 584 N N . THR A 1 78 ? 15.248 38.528 8.560 1.00 16.05 78 THR A N 1
ATOM 585 C CA . THR A 1 78 ? 15.836 37.238 8.915 1.00 15.45 78 THR A CA 1
ATOM 586 C C . THR A 1 78 ? 17.219 37.168 8.281 1.00 16.04 78 THR A C 1
ATOM 587 O O . THR A 1 78 ? 17.560 37.978 7.409 1.00 14.34 78 THR A O 1
ATOM 591 N N . ASP A 1 79 ? 18.020 36.197 8.701 1.00 16.78 79 ASP A N 1
ATOM 592 C CA . ASP A 1 79 ? 19.352 36.074 8.133 1.00 18.82 79 ASP A CA 1
ATOM 593 C C . ASP A 1 79 ? 19.361 35.792 6.634 1.00 18.36 79 ASP A C 1
ATOM 594 O O . ASP A 1 79 ? 20.283 36.218 5.934 1.00 18.86 79 ASP A O 1
ATOM 599 N N . VAL A 1 80 ? 18.342 35.102 6.124 1.00 18.77 80 VAL A N 1
ATOM 600 C CA . VAL A 1 80 ? 18.288 34.842 4.687 1.00 18.55 80 VAL A CA 1
ATOM 601 C C . VAL A 1 80 ? 17.948 36.120 3.922 1.00 18.35 80 VAL A C 1
ATOM 602 O O . VAL A 1 80 ? 18.491 36.367 2.851 1.00 18.96 80 VAL A O 1
ATOM 606 N N . GLN A 1 81 ? 17.049 36.940 4.462 1.00 16.53 81 GLN A N 1
ATOM 607 C CA . GLN A 1 81 ? 16.696 38.184 3.787 1.00 16.49 81 GLN A CA 1
ATOM 608 C C . GLN A 1 81 ? 17.902 39.102 3.752 1.00 16.16 81 GLN A C 1
ATOM 609 O O . GLN A 1 81 ? 18.117 39.819 2.775 1.00 16.37 81 GLN A O 1
ATOM 615 N N . ARG A 1 82 ? 18.686 39.090 4.826 1.00 15.39 82 ARG A N 1
ATOM 616 C CA . ARG A 1 82 ? 19.863 39.942 4.885 1.00 17.19 82 ARG A CA 1
ATOM 617 C C . ARG A 1 82 ? 20.874 39.544 3.828 1.00 17.16 82 ARG A C 1
ATOM 618 O O . ARG A 1 82 ? 21.470 40.400 3.167 1.00 16.24 82 ARG A O 1
ATOM 626 N N . GLU A 1 83 ? 21.065 38.237 3.687 1.00 18.34 83 GLU A N 1
ATOM 627 C CA . GLU A 1 83 ? 21.995 37.682 2.711 1.00 20.15 83 GLU A CA 1
ATOM 628 C C . GLU A 1 83 ? 21.578 38.136 1.323 1.00 20.56 83 GLU A C 1
ATOM 629 O O . GLU A 1 83 ? 22.416 38.494 0.484 1.00 18.52 83 GLU A O 1
ATOM 635 N N . THR A 1 84 ? 20.269 38.132 1.091 1.00 20.37 84 THR A N 1
ATOM 636 C CA . THR A 1 84 ? 19.728 38.540 -0.189 1.00 20.40 84 THR A CA 1
ATOM 637 C C . THR A 1 84 ? 20.049 40.011 -0.473 1.00 20.69 84 THR A C 1
ATOM 638 O O . THR A 1 84 ? 20.419 40.376 -1.598 1.00 20.09 84 THR A O 1
ATOM 642 N N . ILE A 1 85 ? 19.916 40.860 0.539 1.00 18.16 85 ILE A N 1
ATOM 643 C CA . ILE A 1 85 ? 20.214 42.280 0.360 1.00 16.75 85 ILE A CA 1
ATOM 644 C C . ILE A 1 85 ? 21.717 42.517 0.194 1.00 16.46 85 ILE A C 1
ATOM 645 O O . ILE A 1 85 ? 22.168 43.172 -0.760 1.00 14.72 85 ILE A O 1
ATOM 650 N N . PHE A 1 86 ? 22.492 41.974 1.127 1.00 15.47 86 PHE A N 1
ATOM 651 C CA . PHE A 1 86 ? 23.936 42.165 1.133 1.00 15.93 86 PHE A CA 1
ATOM 652 C C . PHE A 1 86 ? 24.673 41.638 -0.097 1.00 15.57 86 PHE A C 1
ATOM 653 O O . PHE A 1 86 ? 25.732 42.153 -0.471 1.00 15.98 86 PHE A O 1
ATOM 661 N N . SER A 1 87 ? 24.113 40.622 -0.736 1.00 17.00 87 SER A N 1
ATOM 662 C CA . SER A 1 87 ? 24.727 40.055 -1.927 1.00 19.91 87 SER A CA 1
ATOM 663 C C . SER A 1 87 ? 24.858 41.138 -2.991 1.00 21.06 87 SER A C 1
ATOM 664 O O . SER A 1 87 ? 25.588 40.975 -3.978 1.00 21.17 87 SER A O 1
ATOM 667 N N . ARG A 1 88 ? 24.162 42.252 -2.792 1.00 21.82 88 ARG A N 1
ATOM 668 C CA . ARG A 1 88 ? 24.212 43.327 -3.769 1.00 23.42 88 ARG A CA 1
ATOM 669 C C . ARG A 1 88 ? 25.048 44.541 -3.378 1.00 23.04 88 ARG A C 1
ATOM 670 O O . ARG A 1 88 ? 25.095 45.520 -4.119 1.00 23.62 88 ARG A O 1
ATOM 678 N N . TRP A 1 89 ? 25.715 44.471 -2.227 1.00 21.70 89 TRP A N 1
ATOM 679 C CA . TRP A 1 89 ? 26.574 45.561 -1.752 1.00 21.87 89 TRP A CA 1
ATOM 680 C C . TRP A 1 89 ? 28.012 45.075 -1.553 1.00 22.85 89 TRP A C 1
ATOM 681 O O . TRP A 1 89 ? 28.226 43.918 -1.220 1.00 23.82 89 TRP A O 1
ATOM 692 N N . PRO A 1 90 ? 29.013 45.953 -1.767 1.00 23.70 90 PRO A N 1
ATOM 693 C CA . PRO A 1 90 ? 28.864 47.356 -2.185 1.00 24.33 90 PRO A CA 1
ATOM 694 C C . PRO A 1 90 ? 28.342 47.384 -3.619 1.00 25.32 90 PRO A C 1
ATOM 695 O O . PRO A 1 90 ? 28.525 46.412 -4.362 1.00 24.66 90 PRO A O 1
ATOM 699 N N . GLY A 1 91 ? 27.696 48.478 -4.018 1.00 24.77 91 GLY A N 1
ATOM 700 C CA . GLY A 1 91 ? 27.169 48.530 -5.369 1.00 25.50 91 GLY A CA 1
ATOM 701 C C . GLY A 1 91 ? 26.154 49.625 -5.661 1.00 27.63 91 GLY A C 1
ATOM 702 O O . GLY A 1 91 ? 25.776 50.392 -4.773 1.00 26.85 91 GLY A O 1
ATOM 703 N N . PRO A 1 92 ? 25.680 49.703 -6.917 1.00 28.85 92 PRO A N 1
ATOM 704 C CA . PRO A 1 92 ? 24.705 50.682 -7.418 1.00 29.41 92 PRO A CA 1
ATOM 705 C C . PRO A 1 92 ? 23.262 50.468 -7.009 1.00 28.76 92 PRO A C 1
ATOM 706 O O . PRO A 1 92 ? 22.361 51.087 -7.575 1.00 30.03 92 PRO A O 1
ATOM 710 N N . VAL A 1 93 ? 23.026 49.604 -6.035 1.00 27.93 93 VAL A N 1
ATOM 711 C CA . VAL A 1 93 ? 21.656 49.352 -5.615 1.00 26.42 93 VAL A CA 1
ATOM 712 C C . VAL A 1 93 ? 21.318 50.069 -4.311 1.00 23.90 93 VAL A C 1
ATOM 713 O O . VAL A 1 93 ? 22.083 50.030 -3.353 1.00 22.19 93 VAL A O 1
ATOM 717 N N . THR A 1 94 ? 20.178 50.751 -4.292 1.00 21.50 94 THR A N 1
ATOM 718 C CA . THR A 1 94 ? 19.743 51.439 -3.086 1.00 18.98 94 THR A CA 1
ATOM 719 C C . THR A 1 94 ? 18.608 50.628 -2.463 1.00 18.24 94 THR A C 1
ATOM 720 O O . THR A 1 94 ? 17.735 50.115 -3.170 1.00 18.86 94 THR A O 1
ATOM 724 N N . PHE A 1 95 ? 18.629 50.490 -1.143 1.00 16.15 95 PHE A N 1
ATOM 725 C CA . PHE A 1 95 ? 17.581 49.742 -0.455 1.00 16.21 95 PHE A CA 1
ATOM 726 C C . PHE A 1 95 ? 16.812 50.602 0.527 1.00 15.45 95 PHE A C 1
ATOM 727 O O . PHE A 1 95 ? 17.404 51.379 1.270 1.00 15.04 95 PHE A O 1
ATOM 735 N N . VAL A 1 96 ? 15.490 50.467 0.532 1.00 16.24 96 VAL A N 1
ATOM 736 C CA . VAL A 1 96 ? 14.678 51.218 1.483 1.00 15.83 96 VAL A CA 1
ATOM 737 C C . VAL A 1 96 ? 14.440 50.311 2.699 1.00 15.96 96 VAL A C 1
ATOM 738 O O . VAL A 1 96 ? 13.927 49.195 2.559 1.00 16.07 96 VAL A O 1
ATOM 742 N N . PHE A 1 97 ? 14.839 50.792 3.877 1.00 15.44 97 PHE A N 1
ATOM 743 C CA . PHE A 1 97 ? 14.687 50.064 5.145 1.00 15.43 97 PHE A CA 1
ATOM 744 C C . PHE A 1 97 ? 13.749 50.806 6.076 1.00 16.06 97 PHE A C 1
ATOM 745 O O . PHE A 1 97 ? 13.653 52.033 6.025 1.00 17.25 97 PHE A O 1
ATOM 753 N N . PRO A 1 98 ? 13.042 50.078 6.948 1.00 17.66 98 PRO A N 1
ATOM 754 C CA . PRO A 1 98 ? 12.177 50.830 7.855 1.00 17.21 98 PRO A CA 1
ATOM 755 C C . PRO A 1 98 ? 13.161 51.652 8.689 1.00 17.28 98 PRO A C 1
ATOM 756 O O . PRO A 1 98 ? 14.341 51.286 8.798 1.00 16.25 98 PRO A O 1
ATOM 760 N N . ALA A 1 99 ? 12.713 52.759 9.262 1.00 15.62 99 ALA A N 1
ATOM 761 C CA . ALA A 1 99 ? 13.627 53.572 10.054 1.00 16.08 99 ALA A CA 1
ATOM 762 C C . ALA A 1 99 ? 13.025 53.886 11.410 1.00 16.22 99 ALA A C 1
ATOM 763 O O . ALA A 1 99 ? 11.830 54.173 11.523 1.00 15.31 99 ALA A O 1
ATOM 765 N N . PRO A 1 100 ? 13.848 53.837 12.465 1.00 16.46 100 PRO A N 1
ATOM 766 C CA . PRO A 1 100 ? 13.274 54.139 13.774 1.00 15.91 100 PRO A CA 1
ATOM 767 C C . PRO A 1 100 ? 12.793 55.586 13.809 1.00 16.60 100 PRO A C 1
ATOM 768 O O . PRO A 1 100 ? 13.257 56.427 13.018 1.00 12.44 100 PRO A O 1
ATOM 772 N N . ALA A 1 101 ? 11.847 55.863 14.703 1.00 15.16 101 ALA A N 1
ATOM 773 C CA . ALA A 1 101 ? 11.288 57.198 14.849 1.00 17.44 101 ALA A CA 1
ATOM 774 C C . ALA A 1 101 ? 12.358 58.163 15.346 1.00 18.78 101 ALA A C 1
ATOM 775 O O . ALA A 1 101 ? 12.154 59.372 15.351 1.00 18.70 101 ALA A O 1
ATOM 777 N N . THR A 1 102 ? 13.501 57.628 15.761 1.00 20.97 102 THR A N 1
ATOM 778 C CA . THR A 1 102 ? 14.589 58.473 16.238 1.00 21.60 102 THR A CA 1
ATOM 779 C C . THR A 1 102 ? 15.375 59.088 15.083 1.00 21.89 102 THR A C 1
ATOM 780 O O . THR A 1 102 ? 16.089 60.068 15.269 1.00 22.61 102 THR A O 1
ATOM 784 N N . THR A 1 103 ? 15.260 58.505 13.894 1.00 21.63 103 THR A N 1
ATOM 785 C CA . THR A 1 103 ? 15.939 59.054 12.720 1.00 19.41 103 THR A CA 1
ATOM 786 C C . THR A 1 103 ? 15.236 60.375 12.374 1.00 19.87 103 THR A C 1
ATOM 787 O O . THR A 1 103 ? 14.007 60.429 12.278 1.00 19.12 103 THR A O 1
ATOM 791 N N . PRO A 1 104 ? 16.004 61.457 12.176 1.00 18.99 104 PRO A N 1
ATOM 792 C CA . PRO A 1 104 ? 15.405 62.759 11.850 1.00 18.84 104 PRO A CA 1
ATOM 793 C C . PRO A 1 104 ? 14.397 62.747 10.712 1.00 17.67 104 PRO A C 1
ATOM 794 O O . PRO A 1 104 ? 14.593 62.078 9.696 1.00 18.09 104 PRO A O 1
ATOM 798 N N . ARG A 1 105 ? 13.320 63.504 10.880 1.00 16.21 105 ARG A N 1
ATOM 799 C CA . ARG A 1 105 ? 12.286 63.570 9.865 1.00 16.48 105 ARG A CA 1
ATOM 800 C C . ARG A 1 105 ? 12.742 64.352 8.627 1.00 16.14 105 ARG A C 1
ATOM 801 O O . ARG A 1 105 ? 12.110 64.286 7.574 1.00 15.60 105 ARG A O 1
ATOM 809 N N . TRP A 1 106 ? 13.843 65.084 8.729 1.00 15.30 106 TRP A N 1
ATOM 810 C CA . TRP A 1 106 ? 14.302 65.802 7.554 1.00 16.74 106 TRP A CA 1
ATOM 811 C C . TRP A 1 106 ? 15.037 64.817 6.638 1.00 16.73 106 TRP A C 1
ATOM 812 O O . TRP A 1 106 ? 15.408 65.161 5.520 1.00 18.12 106 TRP A O 1
ATOM 823 N N . LEU A 1 107 ? 15.230 63.585 7.123 1.00 14.44 107 LEU A N 1
ATOM 824 C CA . LEU A 1 107 ? 15.861 62.521 6.336 1.00 14.73 107 LEU A CA 1
ATOM 825 C C . LEU A 1 107 ? 14.810 61.532 5.809 1.00 14.94 107 LEU A C 1
ATOM 826 O O . LEU A 1 107 ? 14.859 61.136 4.653 1.00 13.11 107 LEU A O 1
ATOM 831 N N . THR A 1 108 ? 13.861 61.132 6.657 1.00 15.78 108 THR A N 1
ATOM 832 C CA . THR A 1 108 ? 12.828 60.174 6.261 1.00 16.41 108 THR A CA 1
ATOM 833 C C . THR A 1 108 ? 11.721 60.768 5.405 1.00 17.07 108 THR A C 1
ATOM 834 O O . THR A 1 108 ? 11.102 60.072 4.582 1.00 15.46 108 THR A O 1
ATOM 838 N N . GLY A 1 109 ? 11.459 62.054 5.586 1.00 17.81 109 GLY A N 1
ATOM 839 C CA . GLY A 1 109 ? 10.372 62.646 4.842 1.00 17.70 109 GLY A CA 1
ATOM 840 C C . GLY A 1 109 ? 9.131 62.173 5.583 1.00 19.90 109 GLY A C 1
ATOM 841 O O . GLY A 1 109 ? 9.204 61.875 6.777 1.00 18.32 109 GLY A O 1
ATOM 842 N N . ARG A 1 110 ? 8.003 62.080 4.887 1.00 21.01 110 ARG A N 1
ATOM 843 C CA . ARG A 1 110 ? 6.745 61.665 5.503 1.00 22.78 110 ARG A CA 1
ATOM 844 C C . ARG A 1 110 ? 6.645 60.144 5.665 1.00 22.81 110 ARG A C 1
ATOM 845 O O . ARG A 1 110 ? 5.552 59.605 5.857 1.00 20.44 110 ARG A O 1
ATOM 853 N N . PHE A 1 111 ? 7.783 59.456 5.610 1.00 21.38 111 PHE A N 1
ATOM 854 C CA . PHE A 1 111 ? 7.782 58.003 5.709 1.00 20.69 111 PHE A CA 1
ATOM 855 C C . PHE A 1 111 ? 8.470 57.455 6.952 1.00 18.95 111 PHE A C 1
ATOM 856 O O . PHE A 1 111 ? 9.232 58.161 7.611 1.00 20.72 111 PHE A O 1
ATOM 864 N N . ASP A 1 112 ? 8.198 56.189 7.265 1.00 15.93 112 ASP A N 1
ATOM 865 C CA . ASP A 1 112 ? 8.836 55.520 8.398 1.00 16.32 112 ASP A CA 1
ATOM 866 C C . ASP A 1 112 ? 9.922 54.607 7.818 1.00 16.09 112 ASP A C 1
ATOM 867 O O . ASP A 1 112 ? 10.142 53.503 8.292 1.00 14.91 112 ASP A O 1
ATOM 872 N N . SER A 1 113 ? 10.601 55.086 6.785 1.00 14.85 113 SER A N 1
ATOM 873 C CA . SER A 1 113 ? 11.638 54.307 6.145 1.00 15.89 113 SER A CA 1
ATOM 874 C C . SER A 1 113 ? 12.717 55.243 5.631 1.00 15.93 113 SER A C 1
ATOM 875 O O . SER A 1 113 ? 12.559 56.466 5.662 1.00 15.68 113 SER A O 1
ATOM 878 N N . LEU A 1 114 ? 13.813 54.671 5.157 1.00 14.79 114 LEU A N 1
ATOM 879 C CA . LEU A 1 114 ? 14.917 55.470 4.667 1.00 14.92 114 LEU A CA 1
ATOM 880 C C . LEU A 1 114 ? 15.633 54.693 3.580 1.00 15.23 114 LEU A C 1
ATOM 881 O O . LEU A 1 114 ? 15.883 53.491 3.729 1.00 14.29 114 LEU A O 1
ATOM 886 N N . ALA A 1 115 ? 15.964 55.380 2.489 1.00 14.89 115 ALA A N 1
ATOM 887 C CA . ALA A 1 115 ? 16.676 54.765 1.380 1.00 14.10 115 ALA A CA 1
ATOM 888 C C . ALA A 1 115 ? 18.167 54.915 1.675 1.00 15.90 115 ALA A C 1
ATOM 889 O O . ALA A 1 115 ? 18.634 56.019 1.999 1.00 15.40 115 ALA A O 1
ATOM 891 N N . VAL A 1 116 ? 18.916 53.815 1.562 1.00 15.83 116 VAL A N 1
ATOM 892 C CA . VAL A 1 116 ? 20.353 53.844 1.836 1.00 14.41 116 VAL A CA 1
ATOM 893 C C . VAL A 1 116 ? 21.156 52.974 0.875 1.00 15.73 116 VAL A C 1
ATOM 894 O O . VAL A 1 116 ? 20.618 52.095 0.206 1.00 13.74 116 VAL A O 1
ATOM 898 N N . ARG A 1 117 ? 22.457 53.224 0.815 1.00 17.64 117 ARG A N 1
ATOM 899 C CA . ARG A 1 117 ? 23.310 52.450 -0.068 1.00 19.05 117 ARG A CA 1
ATOM 900 C C . ARG A 1 117 ? 24.755 52.415 0.375 1.00 17.11 117 ARG A C 1
ATOM 901 O O . ARG A 1 117 ? 25.300 53.416 0.852 1.00 16.91 117 ARG A O 1
ATOM 909 N N . VAL A 1 118 ? 25.371 51.251 0.213 1.00 16.34 118 VAL A N 1
ATOM 910 C CA . VAL A 1 118 ? 26.781 51.095 0.517 1.00 16.34 118 VAL A CA 1
ATOM 911 C C . VAL A 1 118 ? 27.410 51.176 -0.867 1.00 17.57 118 VAL A C 1
ATOM 912 O O . VAL A 1 118 ? 27.285 50.261 -1.688 1.00 16.64 118 VAL A O 1
ATOM 916 N N . THR A 1 119 ? 28.065 52.291 -1.144 1.00 16.92 119 THR A N 1
ATOM 917 C CA . THR A 1 119 ? 28.655 52.491 -2.452 1.00 17.99 119 THR A CA 1
ATOM 918 C C . THR A 1 119 ? 30.021 51.836 -2.599 1.00 17.81 119 THR A C 1
ATOM 919 O O . THR A 1 119 ? 30.690 51.548 -1.605 1.00 15.90 119 THR A O 1
ATOM 923 N N . ASP A 1 120 ? 30.409 51.581 -3.847 1.00 20.88 120 ASP A N 1
ATOM 924 C CA . ASP A 1 120 ? 31.721 51.017 -4.148 1.00 25.40 120 ASP A CA 1
ATOM 925 C C . ASP A 1 120 ? 32.589 52.062 -4.868 1.00 26.20 120 ASP A C 1
ATOM 926 O O . ASP A 1 120 ? 33.682 51.755 -5.338 1.00 26.25 120 ASP A O 1
ATOM 931 N N . HIS A 1 121 ? 32.098 53.297 -4.959 1.00 26.90 121 HIS A N 1
ATOM 932 C CA . HIS A 1 121 ? 32.869 54.369 -5.597 1.00 26.70 121 HIS A CA 1
ATOM 933 C C . HIS A 1 121 ? 34.007 54.704 -4.636 1.00 26.50 121 HIS A C 1
ATOM 934 O O . HIS A 1 121 ? 33.776 55.179 -3.527 1.00 26.91 121 HIS A O 1
ATOM 941 N N . PRO A 1 122 ? 35.260 54.458 -5.055 1.00 26.12 122 PRO A N 1
ATOM 942 C CA . PRO A 1 122 ? 36.440 54.721 -4.229 1.00 25.23 122 PRO A CA 1
ATOM 943 C C . PRO A 1 122 ? 36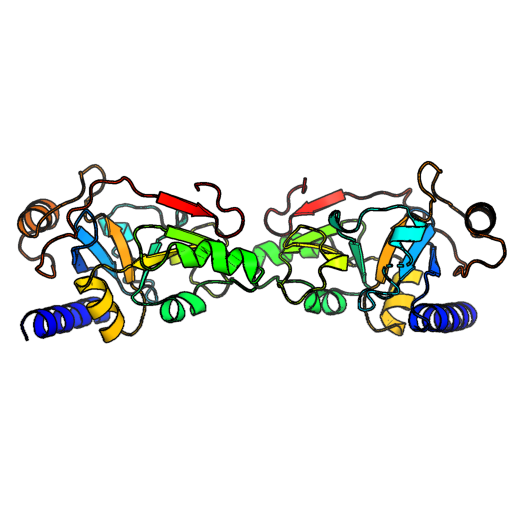.515 56.076 -3.530 1.00 24.07 122 PRO A C 1
ATOM 944 O O . PRO A 1 122 ? 36.771 56.142 -2.329 1.00 24.78 122 PRO A O 1
ATOM 948 N N . LEU A 1 123 ? 36.312 57.159 -4.272 1.00 23.25 123 LEU A N 1
ATOM 949 C CA . LEU A 1 123 ? 36.394 58.474 -3.658 1.00 22.65 123 LEU A CA 1
ATOM 950 C C . LEU A 1 123 ? 35.363 58.610 -2.541 1.00 21.56 123 LEU A C 1
ATOM 951 O O . LEU A 1 123 ? 35.712 58.964 -1.415 1.00 21.90 123 LEU A O 1
ATOM 956 N N . VAL A 1 124 ? 34.100 58.315 -2.832 1.00 19.97 124 VAL A N 1
ATOM 957 C CA . VAL A 1 124 ? 33.073 58.437 -1.799 1.00 20.52 124 VAL A CA 1
ATOM 958 C C . VAL A 1 124 ? 33.373 57.496 -0.634 1.00 20.40 124 VAL A C 1
ATOM 959 O O . VAL A 1 124 ? 33.194 57.868 0.529 1.00 21.34 124 VAL A O 1
ATOM 963 N N . VAL A 1 125 ? 33.835 56.282 -0.938 1.00 21.09 125 VAL A N 1
ATOM 964 C CA . VAL A 1 125 ? 34.151 55.336 0.121 1.00 22.48 125 VAL A CA 1
ATOM 965 C C . VAL A 1 125 ? 35.193 55.953 1.039 1.00 21.92 125 VAL A C 1
ATOM 966 O O . VAL A 1 12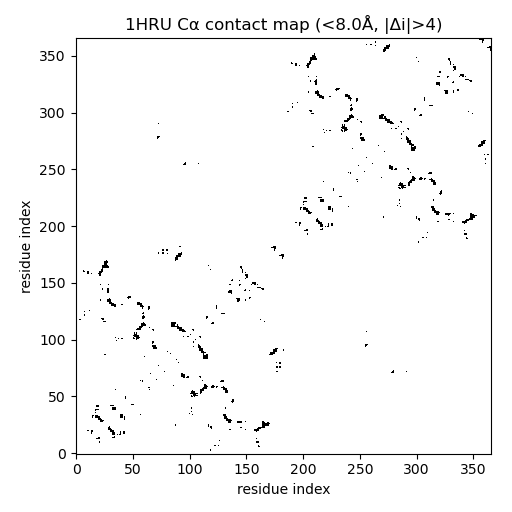5 ? 35.029 55.950 2.258 1.00 22.44 125 VAL A O 1
ATOM 970 N N . ALA A 1 126 ? 36.256 56.502 0.454 1.00 22.57 126 ALA A N 1
ATOM 971 C CA . ALA A 1 126 ? 37.315 57.122 1.253 1.00 22.07 126 ALA A CA 1
ATOM 972 C C . ALA A 1 126 ? 36.800 58.337 2.040 1.00 21.70 126 ALA A C 1
ATOM 973 O O . ALA A 1 126 ? 37.165 58.529 3.209 1.00 21.22 126 ALA A O 1
ATOM 975 N N . LEU A 1 127 ? 35.956 59.156 1.410 1.00 20.16 127 LEU A N 1
ATOM 976 C CA . LEU A 1 127 ? 35.409 60.339 2.073 1.00 19.92 127 LEU A CA 1
ATOM 977 C C . LEU A 1 127 ? 34.583 59.943 3.305 1.00 18.98 127 LEU A C 1
ATOM 978 O O . LEU A 1 127 ? 34.775 60.494 4.392 1.00 18.14 127 LEU A O 1
ATOM 983 N N . CYS A 1 128 ? 33.673 58.984 3.137 1.00 19.65 128 CYS A N 1
ATOM 984 C CA . CYS A 1 128 ? 32.836 58.531 4.255 1.00 19.82 128 CYS A CA 1
ATOM 985 C C . CYS A 1 128 ? 33.656 57.867 5.362 1.00 20.35 128 CYS A C 1
ATOM 986 O O . CYS A 1 128 ? 33.366 58.038 6.549 1.00 19.98 128 CYS A O 1
ATOM 989 N N . GLN A 1 129 ? 34.681 57.113 4.977 1.00 22.64 129 GLN A N 1
ATOM 990 C CA . GLN A 1 129 ? 35.534 56.460 5.965 1.00 24.65 129 GLN A CA 1
ATOM 991 C C . GLN A 1 129 ? 36.207 57.520 6.814 1.00 24.51 129 GLN A C 1
ATOM 992 O O . GLN A 1 129 ? 36.272 57.397 8.037 1.00 25.07 129 GLN A O 1
ATOM 998 N N . ALA A 1 130 ? 36.694 58.573 6.163 1.00 24.24 130 ALA A N 1
ATOM 999 C CA . ALA A 1 130 ? 37.363 59.657 6.874 1.00 23.31 130 ALA A CA 1
ATOM 1000 C C . ALA A 1 130 ? 36.379 60.503 7.667 1.00 23.34 130 ALA A C 1
ATOM 1001 O O . ALA A 1 130 ? 36.671 60.925 8.787 1.00 22.51 130 ALA A O 1
ATOM 1003 N N . TYR A 1 131 ? 35.206 60.745 7.090 1.00 22.09 131 TYR A N 1
ATOM 1004 C CA . TYR A 1 131 ? 34.186 61.553 7.746 1.00 23.05 131 TYR A CA 1
ATOM 1005 C C . TYR A 1 131 ? 33.604 60.853 8.981 1.00 23.72 131 TYR A C 1
ATOM 1006 O O . TYR A 1 131 ? 33.180 61.503 9.936 1.00 23.20 131 TYR A O 1
ATOM 1015 N N . GLY A 1 132 ? 33.591 59.524 8.962 1.00 24.65 132 GLY A N 1
ATOM 1016 C CA . GLY A 1 132 ? 33.073 58.787 10.101 1.00 24.01 132 GLY A CA 1
ATOM 1017 C C . GLY A 1 132 ? 31.575 58.560 10.106 1.00 24.04 132 GLY A C 1
ATOM 1018 O O . GLY A 1 132 ? 31.018 58.135 11.113 1.00 24.16 132 GLY A O 1
ATOM 1019 N N . LYS A 1 133 ? 30.909 58.860 8.996 1.00 23.43 133 LYS A N 1
ATOM 1020 C CA . LYS A 1 133 ? 29.473 58.648 8.915 1.00 21.84 133 LYS A CA 1
ATOM 1021 C C . LYS A 1 133 ? 29.004 58.790 7.475 1.00 21.81 133 LYS A C 1
ATOM 1022 O O . LYS A 1 133 ? 29.758 59.230 6.619 1.00 22.66 133 LYS A O 1
ATOM 1028 N N . PRO A 1 134 ? 27.762 58.384 7.183 1.00 20.50 134 PRO A N 1
ATOM 1029 C CA . PRO A 1 134 ? 27.276 58.497 5.811 1.00 20.19 134 PRO A CA 1
ATOM 1030 C C . PRO A 1 134 ? 26.989 59.935 5.416 1.00 20.41 134 PRO A C 1
ATOM 1031 O O . PRO A 1 134 ? 27.039 60.847 6.247 1.00 19.62 134 PRO A O 1
ATOM 1035 N N . LEU A 1 135 ? 26.697 60.121 4.134 1.00 18.89 135 LEU A N 1
ATOM 1036 C CA . LEU A 1 135 ? 26.387 61.425 3.595 1.00 18.70 135 LEU A CA 1
ATOM 1037 C C . LEU A 1 135 ? 25.039 61.378 2.905 1.00 18.57 135 LEU A C 1
ATOM 1038 O O . LEU A 1 135 ? 24.695 60.366 2.287 1.00 17.02 135 LEU A O 1
ATOM 1043 N N . VAL A 1 136 ? 24.275 62.462 3.030 1.00 16.12 136 VAL A N 1
ATOM 1044 C CA . VAL A 1 136 ? 23.013 62.585 2.313 1.00 16.36 136 VAL A CA 1
ATOM 1045 C C . VAL A 1 136 ? 23.590 62.729 0.904 1.00 15.71 136 VAL A C 1
ATOM 1046 O O . VAL A 1 136 ? 24.594 63.409 0.739 1.00 16.40 136 VAL A O 1
ATOM 1050 N N . SER A 1 137 ? 23.010 62.089 -0.104 1.00 15.29 137 SER A N 1
ATOM 1051 C CA . SER A 1 137 ? 23.559 62.228 -1.448 1.00 15.21 137 SER A CA 1
ATOM 1052 C C . SER A 1 137 ? 22.487 62.265 -2.532 1.00 18.96 137 SER A C 1
ATOM 1053 O O . SER A 1 137 ? 21.581 61.424 -2.564 1.00 18.45 137 SER A O 1
ATOM 1056 N N . THR A 1 138 ? 22.596 63.243 -3.424 1.00 19.31 138 THR A N 1
ATOM 1057 C CA . THR A 1 138 ? 21.651 63.370 -4.523 1.00 21.06 138 THR A CA 1
ATOM 1058 C C . THR A 1 138 ? 22.437 63.852 -5.731 1.00 20.04 138 THR A C 1
ATOM 1059 O O . THR A 1 138 ? 23.614 64.209 -5.604 1.00 20.62 138 THR A O 1
ATOM 1063 N N . SER A 1 139 ? 21.817 63.865 -6.903 1.00 17.00 139 SER A N 1
ATOM 1064 C CA . SER A 1 139 ? 22.558 64.283 -8.078 1.00 19.28 139 SER A CA 1
ATOM 1065 C C . SER A 1 139 ? 22.832 65.783 -8.095 1.00 18.51 139 SER A C 1
ATOM 1066 O O . SER A 1 139 ? 22.016 66.594 -7.641 1.00 17.51 139 SER A O 1
ATOM 1069 N N . ALA A 1 140 ? 23.997 66.142 -8.615 1.00 19.09 140 ALA A N 1
ATOM 1070 C CA . ALA A 1 140 ? 24.405 67.534 -8.694 1.00 19.32 140 ALA A CA 1
ATOM 1071 C C . ALA A 1 140 ? 23.731 68.252 -9.848 1.00 19.87 140 ALA A C 1
ATOM 1072 O O . ALA A 1 140 ? 24.316 68.421 -10.917 1.00 18.95 140 ALA A O 1
ATOM 1074 N N . ASN A 1 141 ? 22.492 68.673 -9.632 1.00 19.61 141 ASN A N 1
ATOM 1075 C CA . ASN A 1 141 ? 21.783 69.412 -10.658 1.00 20.11 141 ASN A CA 1
ATOM 1076 C C . ASN A 1 141 ? 20.703 70.266 -10.036 1.00 19.27 141 ASN A C 1
ATOM 1077 O O . ASN A 1 141 ? 19.964 69.806 -9.170 1.00 18.44 141 ASN A O 1
ATOM 1082 N N . LEU A 1 142 ? 20.634 71.522 -10.457 1.00 16.86 142 LEU A N 1
ATOM 1083 C CA . LEU A 1 142 ? 19.591 72.413 -9.962 1.00 18.09 142 LEU A CA 1
ATOM 1084 C C . LEU A 1 142 ? 18.278 71.943 -10.584 1.00 18.33 142 LEU A C 1
ATOM 1085 O O . LEU A 1 142 ? 18.278 71.269 -11.621 1.00 17.66 142 LEU A O 1
ATOM 1090 N N . SER A 1 143 ? 17.166 72.302 -9.955 1.00 18.83 143 SER A N 1
ATOM 1091 C CA . SER A 1 143 ? 15.853 71.906 -10.445 1.00 19.13 143 SER A CA 1
ATOM 1092 C C . SER A 1 143 ? 15.657 72.255 -11.922 1.00 18.98 143 SER A C 1
ATOM 1093 O O . SER A 1 143 ? 15.860 73.393 -12.337 1.00 19.24 143 SER A O 1
ATOM 1096 N N . GLY A 1 144 ? 15.266 71.272 -12.719 1.00 18.81 144 GLY A N 1
ATOM 1097 C CA . GLY A 1 144 ? 15.039 71.521 -14.127 1.00 18.74 144 GLY A CA 1
ATOM 1098 C C . GLY A 1 144 ? 16.277 71.573 -15.002 1.00 19.40 144 GLY A C 1
ATOM 1099 O O . GLY A 1 144 ? 16.170 71.898 -16.187 1.00 18.89 144 GLY A O 1
ATOM 1100 N N . LEU A 1 145 ? 17.446 71.270 -14.434 1.00 18.41 145 LEU A N 1
ATOM 1101 C CA . LEU A 1 145 ? 18.693 71.285 -15.189 1.00 17.61 145 LEU A CA 1
ATOM 1102 C C . LEU A 1 145 ? 19.305 69.889 -15.243 1.00 16.78 145 LEU A C 1
ATOM 1103 O O . LEU A 1 145 ? 19.014 69.043 -14.394 1.00 15.46 145 LEU A O 1
ATOM 1108 N N . PRO A 1 146 ? 20.159 69.628 -16.250 1.00 17.16 146 PRO A N 1
ATOM 1109 C CA . PRO A 1 146 ? 20.822 68.333 -16.432 1.00 18.88 146 PRO A CA 1
ATOM 1110 C C . PRO A 1 146 ? 21.886 68.130 -15.359 1.00 20.08 146 PRO A C 1
ATOM 1111 O O . PRO A 1 146 ? 22.375 69.096 -14.780 1.00 20.57 146 PRO A O 1
ATOM 1115 N N . PRO A 1 147 ? 22.261 66.871 -15.087 1.00 20.04 147 PRO A N 1
ATOM 1116 C CA . PRO A 1 147 ? 23.281 66.595 -14.067 1.00 19.61 147 PRO A CA 1
ATOM 1117 C C . PRO A 1 147 ? 24.672 67.017 -14.545 1.00 19.99 147 PRO A C 1
ATOM 1118 O O . PRO A 1 147 ? 24.978 66.959 -15.734 1.00 19.46 147 PRO A O 1
ATOM 1122 N N . CYS A 1 148 ? 25.522 67.437 -13.613 1.00 19.59 148 CYS A N 1
ATOM 1123 C CA . CYS A 1 148 ? 26.868 67.865 -13.970 1.00 19.62 148 CYS A CA 1
ATOM 1124 C C . CYS A 1 148 ? 27.777 66.637 -13.997 1.00 19.48 148 CYS A C 1
ATOM 1125 O O . CYS A 1 148 ? 27.736 65.803 -13.098 1.00 18.74 148 CYS A O 1
ATOM 1128 N N . ARG A 1 149 ? 28.594 66.531 -15.036 1.00 22.70 149 ARG A N 1
ATOM 1129 C CA . ARG A 1 149 ? 29.459 65.365 -15.200 1.00 25.50 149 ARG A CA 1
ATOM 1130 C C . ARG A 1 149 ? 30.930 65.652 -14.933 1.00 25.37 149 ARG A C 1
ATOM 1131 O O . ARG A 1 149 ? 31.739 64.724 -14.845 1.00 23.37 149 ARG A O 1
ATOM 1139 N N . THR A 1 150 ? 31.274 66.931 -14.810 1.00 23.72 150 THR A N 1
ATOM 1140 C CA . THR A 1 150 ? 32.655 67.318 -14.557 1.00 23.66 150 THR A CA 1
ATOM 1141 C C . THR A 1 150 ? 32.714 68.458 -13.539 1.00 23.22 150 THR A C 1
ATOM 1142 O O . THR A 1 150 ? 31.699 69.093 -13.250 1.00 22.48 150 THR A O 1
ATOM 1146 N N . VAL A 1 151 ? 33.904 68.705 -12.998 1.00 21.77 151 VAL A N 1
ATOM 1147 C CA . VAL A 1 151 ? 34.109 69.780 -12.039 1.00 21.83 151 VAL A CA 1
ATOM 1148 C C . VAL A 1 151 ? 33.654 71.076 -12.694 1.00 20.98 151 VAL A C 1
ATOM 1149 O O . VAL A 1 151 ? 32.966 71.882 -12.081 1.00 19.48 151 VAL A O 1
ATOM 1153 N N . ASP A 1 152 ? 34.030 71.258 -13.952 1.00 21.13 152 ASP A N 1
ATOM 1154 C CA . ASP A 1 152 ? 33.666 72.459 -14.686 1.00 21.74 152 ASP A CA 1
ATOM 1155 C C . ASP A 1 152 ? 32.167 72.650 -14.852 1.00 20.39 152 ASP A C 1
ATOM 1156 O O . ASP A 1 152 ? 31.671 73.776 -14.784 1.00 20.31 152 ASP A O 1
ATOM 1161 N N . GLU A 1 153 ? 31.439 71.562 -15.069 1.00 18.90 153 GLU A N 1
ATOM 1162 C CA . GLU A 1 153 ? 29.999 71.683 -15.220 1.00 18.51 153 GLU A CA 1
ATOM 1163 C C . GLU A 1 153 ? 29.409 72.045 -13.858 1.00 17.23 153 GLU A C 1
ATOM 1164 O O . GLU A 1 153 ? 28.493 72.859 -13.791 1.00 17.37 153 GLU A O 1
ATOM 1170 N N . VAL A 1 154 ? 29.933 71.471 -12.772 1.00 15.19 154 VAL A N 1
ATOM 1171 C CA . VAL A 1 154 ? 29.425 71.824 -11.440 1.00 15.49 154 VAL A CA 1
ATOM 1172 C C . VAL A 1 154 ? 29.607 73.337 -11.210 1.00 16.05 154 VAL A C 1
ATOM 1173 O O . VAL A 1 154 ? 28.697 74.022 -10.734 1.00 16.80 154 VAL A O 1
ATOM 1177 N N . ARG A 1 155 ? 30.772 73.873 -11.556 1.00 17.31 155 ARG A N 1
ATOM 1178 C CA . ARG A 1 155 ? 30.992 75.305 -11.359 1.00 18.14 155 ARG A CA 1
ATOM 1179 C C . ARG A 1 155 ? 30.036 76.152 -12.185 1.00 19.34 155 ARG A C 1
ATOM 1180 O O . ARG A 1 155 ? 29.500 77.154 -11.701 1.00 18.45 155 ARG A O 1
ATOM 1188 N N . ALA A 1 156 ? 29.797 75.738 -13.423 1.00 18.45 156 ALA A N 1
ATOM 1189 C CA . ALA A 1 156 ? 28.895 76.487 -14.281 1.00 18.50 156 ALA A CA 1
ATOM 1190 C C . ALA A 1 156 ? 27.510 76.585 -13.652 1.00 17.25 156 ALA A C 1
ATOM 1191 O O . ALA A 1 156 ? 26.887 77.639 -13.665 1.00 16.87 156 ALA A O 1
ATOM 1193 N N . GLN A 1 157 ? 27.032 75.490 -13.072 1.00 17.16 157 GLN A N 1
ATOM 1194 C CA . GLN A 1 157 ? 25.701 75.486 -12.473 1.00 16.71 157 GLN A CA 1
ATOM 1195 C C . GLN A 1 157 ? 25.628 76.001 -11.029 1.00 18.63 157 GLN A C 1
ATOM 1196 O O . GLN A 1 157 ? 24.704 76.746 -10.682 1.00 16.89 157 GLN A O 1
ATOM 1202 N N . PHE A 1 158 ? 26.597 75.633 -10.188 1.00 18.66 158 PHE A N 1
ATOM 1203 C CA . PHE A 1 158 ? 26.554 76.062 -8.792 1.00 19.05 158 PHE A CA 1
ATOM 1204 C C . PHE A 1 158 ? 27.451 77.247 -8.412 1.00 19.11 158 PHE A C 1
ATOM 1205 O O . PHE A 1 158 ? 27.364 77.754 -7.294 1.00 19.32 158 PHE A O 1
ATOM 1213 N N . GLY A 1 159 ? 28.298 77.702 -9.327 1.00 18.65 159 GLY A N 1
ATOM 1214 C CA . GLY A 1 159 ? 29.162 78.831 -9.014 1.00 16.71 159 GLY A CA 1
ATOM 1215 C C . GLY A 1 159 ? 30.619 78.425 -9.042 1.00 17.12 159 GLY A C 1
ATOM 1216 O O . GLY A 1 159 ? 30.955 77.307 -8.660 1.00 14.30 159 GLY A O 1
ATOM 1217 N N . ALA A 1 160 ? 31.487 79.332 -9.485 1.00 15.28 160 ALA A N 1
ATOM 1218 C CA . ALA A 1 160 ? 32.910 79.046 -9.586 1.00 15.24 160 ALA A CA 1
ATOM 1219 C C . ALA A 1 160 ? 33.535 78.692 -8.241 1.00 16.35 160 ALA A C 1
ATOM 1220 O O . ALA A 1 160 ? 34.516 77.937 -8.178 1.00 15.96 160 ALA A O 1
ATOM 1222 N N . ALA A 1 161 ? 32.968 79.222 -7.163 1.00 14.84 161 ALA A N 1
ATOM 1223 C CA . ALA A 1 161 ? 33.512 78.948 -5.837 1.00 16.01 161 ALA A CA 1
ATOM 1224 C C . ALA A 1 161 ? 32.749 77.874 -5.042 1.00 16.66 161 ALA A C 1
ATOM 1225 O O . ALA A 1 161 ? 33.025 77.668 -3.864 1.00 15.43 161 ALA A O 1
ATOM 1227 N N . PHE A 1 162 ? 31.798 77.194 -5.674 1.00 15.07 162 PHE A N 1
ATOM 1228 C CA . PHE A 1 162 ? 31.053 76.154 -4.981 1.00 16.63 162 PHE A CA 1
ATOM 1229 C C . PHE A 1 162 ? 32.041 75.050 -4.608 1.00 17.92 162 PHE A C 1
ATOM 1230 O O . PHE A 1 162 ? 32.825 74.602 -5.447 1.00 18.75 162 PHE A O 1
ATOM 1238 N N . PRO A 1 163 ? 32.021 74.595 -3.349 1.00 17.84 163 PRO A N 1
ATOM 1239 C CA . PRO A 1 163 ? 32.961 73.541 -2.955 1.00 19.86 163 PRO A CA 1
ATOM 1240 C C . PRO A 1 163 ? 32.754 72.196 -3.654 1.00 19.57 163 PRO A C 1
ATOM 1241 O O . PRO A 1 163 ? 31.722 71.537 -3.501 1.00 18.59 163 PRO A O 1
ATOM 1245 N N . VAL A 1 164 ? 33.761 71.786 -4.412 1.00 19.35 164 VAL A N 1
ATOM 1246 C CA . VAL A 1 164 ? 33.669 70.545 -5.155 1.00 18.62 164 VAL A CA 1
ATOM 1247 C C . VAL A 1 164 ? 34.934 69.708 -5.080 1.00 19.55 164 VAL A C 1
ATOM 1248 O O . VAL A 1 164 ? 36.047 70.209 -5.272 1.00 18.45 164 VAL A O 1
ATOM 1252 N N . VAL A 1 165 ? 34.748 68.422 -4.787 1.00 20.72 165 VAL A N 1
ATOM 1253 C CA . VAL A 1 165 ? 35.850 67.470 -4.698 1.00 21.03 165 VAL A CA 1
ATOM 1254 C C . VAL A 1 165 ? 36.172 67.017 -6.117 1.00 21.76 165 VAL A C 1
ATOM 1255 O O . VAL A 1 165 ? 35.285 66.553 -6.839 1.00 24.82 165 VAL A O 1
ATOM 1259 N N . PRO A 1 166 ? 37.435 67.168 -6.550 1.00 22.02 166 PRO A N 1
ATOM 1260 C CA . PRO A 1 166 ? 37.788 66.745 -7.908 1.00 23.05 166 PRO A CA 1
ATOM 1261 C C . PRO A 1 166 ? 37.868 65.230 -8.020 1.00 24.85 166 PRO A C 1
ATOM 1262 O O . PRO A 1 166 ? 37.861 64.523 -7.013 1.00 23.09 166 PRO A O 1
ATOM 1266 N N . GLY A 1 167 ? 37.946 64.747 -9.253 1.00 27.66 167 GLY A N 1
ATOM 1267 C CA . GLY A 1 167 ? 38.007 63.323 -9.502 1.00 32.03 167 GLY A CA 1
ATOM 1268 C C . GLY A 1 167 ? 37.162 62.998 -10.718 1.00 35.46 167 GLY A C 1
ATOM 1269 O O . GLY A 1 167 ? 36.505 63.873 -11.291 1.00 35.53 167 GLY A O 1
ATOM 1270 N N . GLU A 1 168 ? 37.172 61.734 -11.115 1.00 37.95 168 GLU A N 1
ATOM 1271 C CA . GLU A 1 168 ? 36.408 61.309 -12.273 1.00 40.38 168 GLU A CA 1
ATOM 1272 C C . GLU A 1 168 ? 35.210 60.488 -11.825 1.00 40.05 168 GLU A C 1
ATOM 1273 O O . GLU A 1 168 ? 35.252 59.822 -10.789 1.00 38.62 168 GLU A O 1
ATOM 1279 N N . THR A 1 169 ? 34.135 60.562 -12.602 1.00 40.86 169 THR A N 1
ATOM 1280 C CA . THR A 1 169 ? 32.943 59.794 -12.307 1.00 42.32 169 THR A CA 1
ATOM 1281 C C . THR A 1 169 ? 33.313 58.350 -12.612 1.00 44.34 169 THR A C 1
ATOM 1282 O O . THR A 1 169 ? 34.071 58.078 -13.553 1.00 44.21 169 THR A O 1
ATOM 1286 N N . GLY A 1 170 ? 32.791 57.437 -11.801 1.00 46.69 170 GLY A N 1
ATOM 1287 C CA . GLY A 1 170 ? 33.086 56.025 -11.964 1.00 50.79 170 GLY A CA 1
ATOM 1288 C C . GLY A 1 170 ? 33.151 55.506 -13.389 1.00 53.04 170 GLY A C 1
ATOM 1289 O O . GLY A 1 170 ? 34.074 54.775 -13.759 1.00 53.85 170 GLY A O 1
ATOM 1290 N N . GLY A 1 171 ? 32.173 55.892 -14.197 1.00 54.39 171 GLY A N 1
ATOM 1291 C CA . GLY A 1 171 ? 32.119 55.424 -15.570 1.00 56.30 171 GLY A CA 1
ATOM 1292 C C . GLY A 1 171 ? 30.741 54.835 -15.754 1.00 57.65 171 GLY A C 1
ATOM 1293 O O . GLY A 1 171 ? 30.083 55.046 -16.773 1.00 57.75 171 GLY A O 1
ATOM 1294 N N . ARG A 1 172 ? 30.305 54.081 -14.750 1.00 58.86 172 ARG A N 1
ATOM 1295 C CA . ARG A 1 172 ? 28.971 53.503 -14.780 1.00 59.78 172 ARG A CA 1
ATOM 1296 C C . ARG A 1 172 ? 28.137 54.721 -15.127 1.00 59.82 172 ARG A C 1
ATOM 1297 O O . ARG A 1 172 ? 28.166 55.702 -14.392 1.00 60.44 172 ARG A O 1
ATOM 1305 N N . LEU A 1 173 ? 27.445 54.691 -16.259 1.00 60.91 173 LEU A N 1
ATOM 1306 C CA . LEU A 1 173 ? 26.635 55.836 -16.662 1.00 61.41 173 LEU A CA 1
ATOM 1307 C C . LEU A 1 173 ? 26.031 56.489 -15.416 1.00 61.10 173 LEU A C 1
ATOM 1308 O O . LEU A 1 173 ? 26.510 57.520 -14.941 1.00 60.97 173 LEU A O 1
ATOM 1313 N N . ASN A 1 174 ? 24.977 55.877 -14.897 1.00 60.83 174 ASN A N 1
ATOM 1314 C CA . ASN A 1 174 ? 24.318 56.317 -13.669 1.00 60.67 174 ASN A CA 1
ATOM 1315 C C . ASN A 1 174 ? 24.131 54.894 -13.140 1.00 60.45 174 ASN A C 1
ATOM 1316 O O . ASN A 1 174 ? 25.091 54.119 -13.188 1.00 61.02 174 ASN A O 1
ATOM 1321 N N . PRO A 1 175 ? 22.949 54.503 -12.644 1.00 59.16 175 PRO A N 1
ATOM 1322 C CA . PRO A 1 175 ? 21.632 55.083 -12.418 1.00 58.79 175 PRO A CA 1
ATOM 1323 C C . PRO A 1 175 ? 21.205 54.665 -11.019 1.00 57.61 175 PRO A C 1
ATOM 1324 O O . PRO A 1 175 ? 21.970 54.820 -10.060 1.00 57.43 175 PRO A O 1
ATOM 1328 N N . SER A 1 176 ? 20.009 54.099 -10.899 1.00 55.75 176 SER A N 1
ATOM 1329 C CA . SER A 1 176 ? 19.545 53.701 -9.584 1.00 53.04 176 SER A CA 1
ATOM 1330 C C . SER A 1 176 ? 18.375 52.730 -9.536 1.00 50.08 176 SER A C 1
ATOM 1331 O O . SER A 1 176 ? 17.234 53.096 -9.816 1.00 50.74 176 SER A O 1
ATOM 1334 N N . GLU A 1 177 ? 18.669 51.491 -9.174 1.00 46.15 177 GLU A N 1
ATOM 1335 C CA . GLU A 1 177 ? 17.641 50.478 -9.006 1.00 42.00 177 GLU A CA 1
ATOM 1336 C C . GLU A 1 177 ? 17.326 50.624 -7.518 1.00 38.52 177 GLU A C 1
ATOM 1337 O O . GLU A 1 177 ? 18.244 50.670 -6.694 1.00 37.05 177 GLU A O 1
ATOM 1343 N N . ILE A 1 178 ? 16.049 50.730 -7.172 1.00 34.95 178 ILE A N 1
ATOM 1344 C CA . ILE A 1 178 ? 15.675 50.860 -5.770 1.00 31.02 178 ILE A CA 1
ATOM 1345 C C . ILE A 1 178 ? 14.786 49.698 -5.336 1.00 30.42 178 ILE A C 1
ATOM 1346 O O . ILE A 1 178 ? 13.688 49.495 -5.873 1.00 29.66 178 ILE A O 1
ATOM 1351 N N . ARG A 1 179 ? 15.283 48.938 -4.367 1.00 27.41 179 ARG A N 1
ATOM 1352 C CA . ARG A 1 179 ? 14.576 47.790 -3.822 1.00 27.32 179 ARG A CA 1
ATOM 1353 C C . ARG A 1 179 ? 14.116 48.046 -2.392 1.00 25.99 179 ARG A C 1
ATOM 1354 O O . ARG A 1 179 ? 14.619 48.941 -1.704 1.00 23.23 179 ARG A O 1
ATOM 1362 N N . ASP A 1 180 ? 13.163 47.227 -1.961 1.00 25.98 180 ASP A N 1
ATOM 1363 C CA . ASP A 1 180 ? 12.605 47.266 -0.618 1.00 24.76 180 ASP A CA 1
ATOM 1364 C C . ASP A 1 180 ? 13.349 46.183 0.167 1.00 24.45 180 ASP A C 1
ATOM 1365 O O . ASP A 1 180 ? 13.358 45.020 -0.236 1.00 24.08 180 ASP A O 1
ATOM 1370 N N . ALA A 1 181 ? 13.974 46.552 1.278 1.00 22.32 181 ALA A N 1
ATOM 1371 C CA . ALA A 1 181 ? 14.700 45.580 2.082 1.00 21.96 181 ALA A CA 1
ATOM 1372 C C . ALA A 1 181 ? 13.789 44.429 2.525 1.00 23.61 181 ALA A C 1
ATOM 1373 O O . ALA A 1 181 ? 14.238 43.299 2.678 1.00 23.99 181 ALA A O 1
ATOM 1375 N N . LEU A 1 182 ? 12.510 44.717 2.720 1.00 25.92 182 LEU A N 1
ATOM 1376 C CA . LEU A 1 182 ? 11.565 43.700 3.168 1.00 29.29 182 LEU A CA 1
ATOM 1377 C C . LEU A 1 182 ? 11.180 42.669 2.114 1.00 32.43 182 LEU A C 1
ATOM 1378 O O . LEU A 1 182 ? 10.905 41.514 2.444 1.00 33.13 182 LEU A O 1
ATOM 1383 N N . THR A 1 183 ? 11.163 43.070 0.848 1.00 35.36 183 THR A N 1
ATOM 1384 C CA . THR A 1 183 ? 10.777 42.152 -0.218 1.00 38.16 183 THR A CA 1
ATOM 1385 C C . THR A 1 183 ? 11.926 41.726 -1.120 1.00 40.02 183 THR A C 1
ATOM 1386 O O . THR A 1 183 ? 11.886 40.653 -1.723 1.00 40.73 183 THR A O 1
ATOM 1390 N N . GLY A 1 184 ? 12.951 42.560 -1.213 1.00 42.14 184 GLY A N 1
ATOM 1391 C CA . GLY A 1 184 ? 14.070 42.238 -2.079 1.00 44.18 184 GLY A CA 1
ATOM 1392 C C . GLY A 1 184 ? 13.708 42.647 -3.495 1.00 45.39 184 GLY A C 1
ATOM 1393 O O . GLY A 1 184 ? 14.539 42.590 -4.403 1.00 46.55 184 GLY A O 1
ATOM 1394 N N . GLU A 1 185 ? 12.457 43.068 -3.672 1.00 46.36 185 GLU A N 1
ATOM 1395 C CA . GLU A 1 185 ? 11.940 43.505 -4.967 1.00 47.41 185 GLU A CA 1
ATOM 1396 C C . GLU A 1 185 ? 12.004 45.033 -5.082 1.00 46.41 185 GLU A C 1
ATOM 1397 O O . GLU A 1 185 ? 12.393 45.717 -4.138 1.00 45.15 185 GLU A O 1
ATOM 1403 N N . LEU A 1 186 ? 11.600 45.559 -6.235 1.00 45.42 186 LEU A N 1
ATOM 1404 C CA . LEU A 1 186 ? 11.623 46.998 -6.476 1.00 45.36 186 LEU A CA 1
ATOM 1405 C C . LEU A 1 186 ? 10.648 47.773 -5.605 1.00 45.66 186 LEU A C 1
ATOM 1406 O O . LEU A 1 186 ? 9.482 47.398 -5.465 1.00 45.53 186 LEU A O 1
ATOM 1411 N N . PHE A 1 187 ? 11.139 48.866 -5.031 1.00 45.02 187 PHE A N 1
ATOM 1412 C CA . PHE A 1 187 ? 10.328 49.726 -4.180 1.00 45.67 187 PHE A CA 1
ATOM 1413 C C . PHE A 1 187 ? 9.462 50.596 -5.087 1.00 46.86 187 PHE A C 1
ATOM 1414 O O . PHE A 1 187 ? 9.631 50.583 -6.298 1.00 47.95 187 PHE A O 1
ATOM 1422 N N . ARG A 1 188 ? 8.531 51.347 -4.510 1.00 48.11 188 ARG A N 1
ATOM 1423 C CA . ARG A 1 188 ? 7.667 52.213 -5.304 1.00 49.92 188 ARG A CA 1
ATOM 1424 C C . ARG A 1 188 ? 6.709 52.967 -4.388 1.00 50.20 188 ARG A C 1
ATOM 1425 O O . ARG A 1 188 ? 6.471 52.437 -3.279 1.00 49.47 188 ARG A O 1
ATOM 1433 N N . ASN B 1 4 ? -13.058 33.030 44.036 1.00 54.55 204 ASN B N 1
ATOM 1434 C CA . ASN B 1 4 ? -11.986 31.998 43.912 1.00 53.69 204 ASN B CA 1
ATOM 1435 C C . ASN B 1 4 ? -12.253 31.047 42.770 1.00 52.15 204 ASN B C 1
ATOM 1436 O O . ASN B 1 4 ? -11.404 30.225 42.431 1.00 52.35 204 ASN B O 1
ATOM 1441 N N . LEU B 1 5 ? -13.440 31.154 42.182 1.00 50.26 205 LEU B N 1
ATOM 1442 C CA . LEU B 1 5 ? -13.793 30.297 41.064 1.00 48.76 205 LEU B CA 1
ATOM 1443 C C . LEU B 1 5 ? -12.869 30.649 39.906 1.00 46.81 205 LEU B C 1
ATOM 1444 O O . LEU B 1 5 ? -12.096 29.811 39.431 1.00 46.61 205 LEU B O 1
ATOM 1449 N N . GLN B 1 6 ? -12.940 31.902 39.470 1.00 45.29 206 GLN B N 1
ATOM 1450 C CA . GLN B 1 6 ? -12.111 32.376 38.372 1.00 43.77 206 GLN B CA 1
ATOM 1451 C C . GLN B 1 6 ? -10.649 32.111 38.705 1.00 43.07 206 GLN B C 1
ATOM 1452 O O . GLN B 1 6 ? -9.881 31.655 37.858 1.00 43.63 206 GLN B O 1
ATOM 1458 N N . ARG B 1 7 ? -10.271 32.391 39.946 1.00 41.57 207 ARG B N 1
ATOM 1459 C CA . ARG B 1 7 ? -8.902 32.165 40.386 1.00 40.11 207 ARG B CA 1
ATOM 1460 C C . ARG B 1 7 ? -8.526 30.701 40.179 1.00 38.58 207 ARG B C 1
ATOM 1461 O O . ARG B 1 7 ? -7.434 30.387 39.694 1.00 37.86 207 ARG B O 1
ATOM 1469 N N . ASP B 1 8 ? -9.440 29.807 40.548 1.00 35.75 208 ASP B N 1
ATOM 1470 C CA . ASP B 1 8 ? -9.228 28.372 40.391 1.00 32.55 208 ASP B CA 1
ATOM 1471 C C . ASP B 1 8 ? -9.183 27.995 38.915 1.00 28.04 208 ASP B C 1
ATOM 1472 O O . ASP B 1 8 ? -8.396 27.137 38.505 1.00 26.44 208 ASP B O 1
ATOM 1477 N N . ALA B 1 9 ? -10.040 28.632 38.125 1.00 24.87 209 ALA B N 1
ATOM 1478 C CA . ALA B 1 9 ? -10.102 28.369 36.686 1.00 24.29 209 ALA B CA 1
ATOM 1479 C C . ALA B 1 9 ? -8.812 28.793 35.993 1.00 24.05 209 ALA B C 1
ATOM 1480 O O . ALA B 1 9 ? -8.293 28.090 35.116 1.00 22.84 209 ALA B O 1
ATOM 1482 N N . ILE B 1 10 ? -8.294 29.949 36.388 1.00 24.53 210 ILE B N 1
ATOM 1483 C CA . ILE B 1 10 ? -7.058 30.456 35.810 1.00 24.56 210 ILE B CA 1
ATOM 1484 C C . ILE B 1 10 ? -5.903 29.544 36.195 1.00 24.67 210 ILE B C 1
ATOM 1485 O O . ILE B 1 10 ? -5.037 29.223 35.363 1.00 23.40 210 ILE B O 1
ATOM 1490 N N . ALA B 1 11 ? -5.901 29.102 37.451 1.00 24.76 211 ALA B N 1
ATOM 1491 C CA . ALA B 1 11 ? -4.838 28.227 37.945 1.00 25.04 211 ALA B CA 1
ATOM 1492 C C . ALA B 1 11 ? -4.736 26.938 37.151 1.00 25.40 211 ALA B C 1
ATOM 1493 O O . ALA B 1 11 ? -3.639 26.549 36.740 1.00 25.63 211 ALA B O 1
ATOM 1495 N N . ALA B 1 12 ? -5.867 26.265 36.943 1.00 25.25 212 ALA B N 1
ATOM 1496 C CA . ALA B 1 12 ? -5.857 25.027 36.173 1.00 24.14 212 ALA B CA 1
ATOM 1497 C C . ALA B 1 12 ? -5.485 25.379 34.741 1.00 22.81 212 ALA B C 1
ATOM 1498 O O . ALA B 1 12 ? -4.792 24.622 34.061 1.00 23.41 212 ALA B O 1
ATOM 1500 N N . ALA B 1 13 ? -5.950 26.533 34.274 1.00 23.16 213 ALA B N 1
ATOM 1501 C CA . ALA B 1 13 ? -5.636 26.954 32.912 1.00 22.80 213 ALA B CA 1
ATOM 1502 C C . ALA B 1 13 ? -4.122 27.054 32.741 1.00 21.72 213 ALA B C 1
ATOM 1503 O O . ALA B 1 13 ? -3.574 26.577 31.748 1.00 21.92 213 ALA B O 1
ATOM 1505 N N . ILE B 1 14 ? -3.450 27.668 33.717 1.00 23.68 214 ILE B N 1
ATOM 1506 C CA . ILE B 1 14 ? -1.991 27.836 33.683 1.00 23.34 214 ILE B CA 1
ATOM 1507 C C . ILE B 1 14 ? -1.301 26.471 33.685 1.00 23.10 214 ILE B C 1
ATOM 1508 O O . ILE B 1 14 ? -0.243 26.295 33.081 1.00 23.01 214 ILE B O 1
ATOM 1513 N N . ASP B 1 15 ? -1.899 25.500 34.370 1.00 23.31 215 ASP B N 1
ATOM 1514 C CA . ASP B 1 15 ? -1.325 24.162 34.415 1.00 23.65 215 ASP B CA 1
ATOM 1515 C C . ASP B 1 15 ? -1.368 23.547 33.027 1.00 24.01 215 ASP B C 1
ATOM 1516 O O . ASP B 1 15 ? -0.426 22.867 32.609 1.00 26.67 215 ASP B O 1
ATOM 1521 N N . VAL B 1 16 ? -2.463 23.771 32.305 1.00 23.04 216 VAL B N 1
ATOM 1522 C CA . VAL B 1 16 ? -2.568 23.219 30.957 1.00 22.40 216 VAL B CA 1
ATOM 1523 C C . VAL B 1 16 ? -1.514 23.882 30.084 1.00 21.52 216 VAL B C 1
ATOM 1524 O O . VAL B 1 16 ? -0.768 23.203 29.373 1.00 22.23 216 VAL B O 1
ATOM 1528 N N . LEU B 1 17 ? -1.447 25.209 30.153 1.00 22.79 217 LEU B N 1
ATOM 1529 C CA . LEU B 1 17 ? -0.476 25.980 29.376 1.00 23.90 217 LEU B CA 1
ATOM 1530 C C . LEU B 1 17 ? 0.943 25.504 29.657 1.00 24.53 217 LEU B C 1
ATOM 1531 O O . LEU B 1 17 ? 1.750 25.344 28.737 1.00 25.73 217 LEU B O 1
ATOM 1536 N N . ASN B 1 18 ? 1.257 25.280 30.926 1.00 26.39 218 ASN B N 1
ATOM 1537 C CA . ASN B 1 18 ? 2.602 24.823 31.268 1.00 27.38 218 ASN B CA 1
ATOM 1538 C C . ASN B 1 18 ? 2.871 23.432 30.740 1.00 27.59 218 ASN B C 1
ATOM 1539 O O . ASN B 1 18 ? 4.023 23.061 30.513 1.00 27.30 218 ASN B O 1
ATOM 1544 N N . GLU B 1 19 ? 1.805 22.662 30.539 1.00 27.79 219 GLU B N 1
ATOM 1545 C CA . GLU B 1 19 ? 1.942 21.319 30.002 1.00 27.20 219 GLU B CA 1
ATOM 1546 C C . GLU B 1 19 ? 2.231 21.435 28.515 1.00 26.66 219 GLU B C 1
ATOM 1547 O O . GLU B 1 19 ? 2.407 20.430 27.830 1.00 25.76 219 GLU B O 1
ATOM 1553 N N . GLU B 1 20 ? 2.271 22.667 28.011 1.00 26.60 220 GLU B N 1
ATOM 1554 C CA . GLU B 1 20 ? 2.535 22.882 26.593 1.00 25.66 220 GLU B CA 1
ATOM 1555 C C . GLU B 1 20 ? 1.316 22.395 25.807 1.00 23.83 220 GLU B C 1
ATOM 1556 O O . GLU B 1 20 ? 1.436 21.908 24.682 1.00 21.78 220 GLU B O 1
ATOM 1562 N N . ARG B 1 21 ? 0.137 22.518 26.411 1.00 21.75 221 ARG B N 1
ATOM 1563 C CA . ARG B 1 21 ? -1.092 22.087 25.755 1.00 22.41 221 ARG B CA 1
ATOM 1564 C C . ARG B 1 21 ? -2.014 23.244 25.426 1.00 21.22 221 ARG B C 1
ATOM 1565 O O . ARG B 1 21 ? -1.792 24.364 25.875 1.00 22.08 221 ARG B O 1
ATOM 1573 N N . VAL B 1 22 ? -3.065 22.947 24.662 1.00 21.11 222 VAL B N 1
ATOM 1574 C CA . VAL B 1 22 ? -4.056 23.935 24.239 1.00 18.55 222 VAL B CA 1
ATOM 1575 C C . VAL B 1 22 ? -5.213 24.074 25.212 1.00 18.92 222 VAL B C 1
ATOM 1576 O O . VAL B 1 22 ? -5.705 23.088 25.770 1.00 18.09 222 VAL B O 1
ATOM 1580 N N . ILE B 1 23 ? -5.678 25.301 25.403 1.00 16.66 223 ILE B N 1
ATOM 1581 C CA . ILE B 1 23 ? -6.781 25.508 26.319 1.00 16.20 223 ILE B CA 1
ATOM 1582 C C . ILE B 1 23 ? -7.869 26.389 25.698 1.00 15.16 223 ILE B C 1
ATOM 1583 O O . ILE B 1 23 ? -7.566 27.248 24.877 1.00 14.97 223 ILE B O 1
ATOM 1588 N N . ALA B 1 24 ? -9.131 26.172 26.075 1.00 13.22 224 ALA B N 1
ATOM 1589 C CA . ALA B 1 24 ? -10.219 26.983 25.528 1.00 13.48 224 ALA B CA 1
ATOM 1590 C C . ALA B 1 24 ? -10.688 27.964 26.586 1.00 13.72 224 ALA B C 1
ATOM 1591 O O . ALA B 1 24 ? -10.617 27.673 27.778 1.00 16.07 224 ALA B O 1
ATOM 1593 N N . TYR B 1 25 ? -11.161 29.129 26.160 1.00 13.89 225 TYR B N 1
ATOM 1594 C CA . TYR B 1 25 ? -11.624 30.145 27.108 1.00 14.98 225 TYR B CA 1
ATOM 1595 C C . TYR B 1 25 ? -12.486 31.169 26.382 1.00 14.73 225 TYR B C 1
ATOM 1596 O O . TYR B 1 25 ? -12.388 31.337 25.166 1.00 15.85 225 TYR B O 1
ATOM 1605 N N . PRO B 1 26 ? -13.341 31.875 27.117 1.00 15.70 226 PRO B N 1
ATOM 1606 C CA . PRO B 1 26 ? -14.202 32.871 26.478 1.00 15.90 226 PRO B CA 1
ATOM 1607 C C . PRO B 1 26 ? -13.482 34.146 26.053 1.00 16.40 226 PRO B C 1
ATOM 1608 O O . PRO B 1 26 ? -12.569 34.604 26.740 1.00 16.12 226 PRO B O 1
ATOM 1612 N N . THR B 1 27 ? -13.864 34.702 24.903 1.00 17.16 227 THR B N 1
ATOM 1613 C CA . THR B 1 27 ? -13.284 35.971 24.460 1.00 18.08 227 THR B CA 1
ATOM 1614 C C . THR B 1 27 ? -14.432 36.921 24.151 1.00 18.92 227 THR B C 1
ATOM 1615 O O . THR B 1 27 ? -15.561 36.685 24.589 1.00 19.56 227 THR B O 1
ATOM 1619 N N . GLU B 1 28 ? -14.174 37.987 23.407 1.00 20.38 228 GLU B N 1
ATOM 1620 C CA . GLU B 1 28 ? -15.216 38.985 23.149 1.00 22.07 228 GLU B CA 1
ATOM 1621 C C . GLU B 1 28 ? -16.522 38.507 22.506 1.00 22.58 228 GLU B C 1
ATOM 1622 O O . GLU B 1 28 ? -17.615 38.741 23.049 1.00 24.13 228 GLU B O 1
ATOM 1628 N N . ALA B 1 29 ? -16.420 37.833 21.368 1.00 22.07 229 ALA B N 1
ATOM 1629 C CA . ALA B 1 29 ? -17.605 37.364 20.656 1.00 21.28 229 ALA B CA 1
ATOM 1630 C C . ALA B 1 29 ? -17.805 35.856 20.736 1.00 21.10 229 ALA B C 1
ATOM 1631 O O . ALA B 1 29 ? -18.939 35.371 20.779 1.00 21.27 229 ALA B O 1
ATOM 1633 N N . VAL B 1 30 ? -16.704 35.115 20.753 1.00 19.30 230 VAL B N 1
ATOM 1634 C CA . VAL B 1 30 ? -16.763 33.655 20.801 1.00 18.62 230 VAL B CA 1
ATOM 1635 C C . VAL B 1 30 ? -15.690 33.132 21.743 1.00 16.14 230 VAL B C 1
ATOM 1636 O O . VAL B 1 30 ? -14.901 33.908 22.295 1.00 15.44 230 VAL B O 1
ATOM 1640 N N . PHE B 1 31 ? -15.666 31.820 21.945 1.00 15.41 231 PHE B N 1
ATOM 1641 C CA . PHE B 1 31 ? -14.625 31.217 22.768 1.00 14.33 231 PHE B CA 1
ATOM 1642 C C . PHE B 1 31 ? -13.404 31.099 21.859 1.00 14.43 231 PHE B C 1
ATOM 1643 O O . PHE B 1 31 ? -13.545 31.018 20.642 1.00 12.95 231 PHE B O 1
ATOM 1651 N N . GLY B 1 32 ? -12.208 31.098 22.438 1.00 12.97 232 GLY B N 1
ATOM 1652 C CA . GLY B 1 32 ? -11.018 30.952 21.626 1.00 13.39 232 GLY B CA 1
ATOM 1653 C C . GLY B 1 32 ? -10.202 29.787 22.157 1.00 13.15 232 GLY B C 1
ATOM 1654 O O . GLY B 1 32 ? -10.505 29.274 23.226 1.00 13.78 232 GLY B O 1
ATOM 1655 N N . VAL B 1 33 ? -9.217 29.316 21.402 1.00 12.78 233 VAL B N 1
ATOM 1656 C CA . VAL B 1 33 ? -8.348 28.259 21.921 1.00 13.87 233 VAL B CA 1
ATOM 1657 C C . VAL B 1 33 ? -6.982 28.892 21.826 1.00 14.89 233 VAL B C 1
ATOM 1658 O O . VAL B 1 33 ? -6.736 29.695 20.928 1.00 14.87 233 VAL B O 1
ATOM 1662 N N . GLY B 1 34 ? -6.093 28.561 22.752 1.00 15.96 234 GLY B N 1
ATOM 1663 C CA . GLY B 1 34 ? -4.775 29.163 22.708 1.00 14.79 234 GLY B CA 1
ATOM 1664 C C . GLY B 1 34 ? -3.737 28.378 23.473 1.00 16.36 234 GLY B C 1
ATOM 1665 O O . GLY B 1 34 ? -4.025 27.318 24.057 1.00 15.47 234 GLY B O 1
ATOM 1666 N N . CYS B 1 35 ? -2.521 28.903 23.488 1.00 16.06 235 CYS B N 1
ATOM 1667 C CA . CYS B 1 35 ? -1.441 28.209 24.165 1.00 17.75 235 CYS B CA 1
ATOM 1668 C C . CYS B 1 35 ? -0.258 29.119 24.439 1.00 19.29 235 CYS B C 1
ATOM 1669 O O . CYS B 1 35 ? -0.294 30.322 24.161 1.00 18.64 235 CYS B O 1
ATOM 1672 N N . ASP B 1 36 ? 0.792 28.506 24.979 1.00 18.92 236 ASP B N 1
ATOM 1673 C CA . ASP B 1 36 ? 2.041 29.176 25.310 1.00 20.56 236 ASP B CA 1
ATOM 1674 C C . ASP B 1 36 ? 2.697 29.594 24.003 1.00 19.37 236 ASP B C 1
ATOM 1675 O O . ASP B 1 36 ? 3.178 28.747 23.244 1.00 19.51 236 ASP B O 1
ATOM 1680 N N . PRO B 1 37 ? 2.753 30.907 23.726 1.00 18.51 237 PRO B N 1
ATOM 1681 C CA . PRO B 1 37 ? 3.373 31.347 22.467 1.00 18.95 237 PRO B CA 1
ATOM 1682 C C . PRO B 1 37 ? 4.859 31.040 22.334 1.00 18.04 237 PRO B C 1
ATOM 1683 O O . PRO B 1 37 ? 5.380 30.939 21.224 1.00 18.65 237 PRO B O 1
ATOM 1687 N N . ASP B 1 38 ? 5.531 30.880 23.468 1.00 18.60 238 ASP B N 1
ATOM 1688 C CA . ASP B 1 38 ? 6.965 30.613 23.488 1.00 21.46 238 ASP B CA 1
ATOM 1689 C C . ASP B 1 38 ? 7.327 29.163 23.191 1.00 22.27 238 ASP B C 1
ATOM 1690 O O . ASP B 1 38 ? 8.481 28.857 22.864 1.00 24.04 238 ASP B O 1
ATOM 1695 N N . SER B 1 39 ? 6.348 28.268 23.299 1.00 22.51 239 SER B N 1
ATOM 1696 C CA . SER B 1 39 ? 6.597 26.849 23.068 1.00 20.24 239 SER B CA 1
ATOM 1697 C C . SER B 1 39 ? 6.262 26.363 21.671 1.00 20.57 239 SER B C 1
ATOM 1698 O O . SER B 1 39 ? 5.107 26.388 21.263 1.00 19.05 239 SER B O 1
ATOM 1701 N N . GLU B 1 40 ? 7.263 25.895 20.935 1.00 20.66 240 GLU B N 1
ATOM 1702 C CA . GLU B 1 40 ? 7.010 25.392 19.598 1.00 20.76 240 GLU B CA 1
ATOM 1703 C C . GLU B 1 40 ? 6.102 24.150 19.627 1.00 21.90 240 GLU B C 1
ATOM 1704 O O . GLU B 1 40 ? 5.278 23.954 18.724 1.00 20.88 240 GLU B O 1
ATOM 1710 N N . THR B 1 41 ? 6.250 23.322 20.660 1.00 20.61 241 THR B N 1
ATOM 1711 C CA . THR B 1 41 ? 5.450 22.103 20.810 1.00 21.37 241 THR B CA 1
ATOM 1712 C C . THR B 1 41 ? 3.981 22.439 21.051 1.00 22.55 241 THR B C 1
ATOM 1713 O O . THR B 1 41 ? 3.082 21.785 20.499 1.00 22.63 241 THR B O 1
ATOM 1717 N N . ALA B 1 42 ? 3.732 23.442 21.889 1.00 21.75 242 ALA B N 1
ATOM 1718 C CA . ALA B 1 42 ? 2.357 23.843 22.170 1.00 23.58 242 ALA B CA 1
ATOM 1719 C C . ALA B 1 42 ? 1.738 24.447 20.914 1.00 22.82 242 ALA B C 1
ATOM 1720 O O . ALA B 1 42 ? 0.643 24.062 20.517 1.00 24.87 242 ALA B O 1
ATOM 1722 N N . VAL B 1 43 ? 2.439 25.370 20.265 1.00 21.88 243 VAL B N 1
ATOM 1723 C CA . VAL B 1 43 ? 1.881 25.986 19.068 1.00 20.27 243 VAL B CA 1
ATOM 1724 C C . VAL B 1 43 ? 1.592 24.948 17.986 1.00 22.33 243 VAL B C 1
ATOM 1725 O O . VAL B 1 43 ? 0.536 24.997 17.335 1.00 20.47 243 VAL B O 1
ATOM 1737 N N . ARG B 1 45 ? 0.800 21.940 18.477 1.00 20.61 245 ARG B N 1
ATOM 1738 C CA . ARG B 1 45 ? -0.380 21.198 18.910 1.00 22.05 245 ARG B CA 1
ATOM 1739 C C . ARG B 1 45 ? -1.636 21.998 18.553 1.00 22.02 245 ARG B C 1
ATOM 1740 O O . ARG B 1 45 ? -2.660 21.422 18.181 1.00 22.87 245 ARG B O 1
ATOM 1748 N N . LEU B 1 46 ? -1.561 23.325 18.654 1.00 20.81 246 LEU B N 1
ATOM 1749 C CA . LEU B 1 46 ? -2.706 24.161 18.308 1.00 19.70 246 LEU B CA 1
ATOM 1750 C C . LEU B 1 46 ? -2.952 24.123 16.806 1.00 19.57 246 LEU B C 1
ATOM 1751 O O . LEU B 1 46 ? -4.093 23.978 16.362 1.00 18.63 246 LEU B O 1
ATOM 1756 N N . LEU B 1 47 ? -1.885 24.252 16.022 1.00 19.37 247 LEU B N 1
ATOM 1757 C CA . LEU B 1 47 ? -2.006 24.232 14.567 1.00 20.66 247 LEU B CA 1
ATOM 1758 C C . LEU B 1 47 ? -2.524 22.879 14.104 1.00 22.21 247 LEU B C 1
ATOM 1759 O O . LEU B 1 47 ? -3.368 22.797 13.219 1.00 21.91 247 LEU B O 1
ATOM 1764 N N . GLU B 1 48 ? -2.012 21.816 14.708 1.00 23.93 248 GLU B N 1
ATOM 1765 C CA . GLU B 1 48 ? -2.441 20.472 14.367 1.00 26.44 248 GLU B CA 1
ATOM 1766 C C . GLU B 1 48 ? -3.945 20.366 14.632 1.00 25.96 248 GLU B C 1
ATOM 1767 O O . GLU B 1 48 ? -4.709 19.886 13.792 1.00 25.04 248 GLU B O 1
ATOM 1773 N N . LEU B 1 49 ? -4.368 20.851 15.793 1.00 24.69 249 LEU B N 1
ATOM 1774 C CA . LEU B 1 49 ? -5.775 20.813 16.178 1.00 24.13 249 LEU B CA 1
ATOM 1775 C C . LEU B 1 49 ? -6.669 21.604 15.214 1.00 23.07 249 LEU B C 1
ATOM 1776 O O . LEU B 1 49 ? -7.769 21.167 14.896 1.00 22.35 249 LEU B O 1
ATOM 1781 N N . LYS B 1 50 ? -6.187 22.753 14.742 1.00 22.54 250 LYS B N 1
ATOM 1782 C CA . LYS B 1 50 ? -6.947 23.601 13.810 1.00 23.29 250 LYS B CA 1
ATOM 1783 C C . LYS B 1 50 ? -6.626 23.264 12.349 1.00 22.96 250 LYS B C 1
ATOM 1784 O O . LYS B 1 50 ? -7.211 23.840 11.426 1.00 20.94 250 LYS B O 1
ATOM 1790 N N . GLN B 1 51 ? -5.692 22.341 12.150 1.00 24.21 251 GLN B N 1
ATOM 1791 C CA . GLN B 1 51 ? -5.242 21.954 10.810 1.00 26.42 251 GLN B CA 1
ATOM 1792 C C . GLN B 1 51 ? -4.922 23.230 10.038 1.00 25.75 251 GLN B C 1
ATOM 1793 O O . GLN B 1 51 ? -5.355 23.426 8.899 1.00 23.70 251 GLN B O 1
ATOM 1799 N N . ARG B 1 52 ? -4.147 24.095 10.690 1.00 25.94 252 ARG B N 1
ATOM 1800 C CA . ARG B 1 52 ? -3.733 25.376 10.119 1.00 25.16 252 ARG B CA 1
ATOM 1801 C C . ARG B 1 52 ? -2.245 25.341 9.765 1.00 25.62 252 ARG B C 1
ATOM 1802 O O . ARG B 1 52 ? -1.431 24.830 10.535 1.00 24.61 252 ARG B O 1
ATOM 1810 N N . PRO B 1 53 ? -1.874 25.867 8.584 1.00 26.64 253 PRO B N 1
ATOM 1811 C CA . PRO B 1 53 ? -0.476 25.897 8.135 1.00 27.03 253 PRO B CA 1
ATOM 1812 C C . PRO B 1 53 ? 0.339 26.882 8.977 1.00 26.76 253 PRO B C 1
ATOM 1813 O O . PRO B 1 53 ? -0.089 28.012 9.202 1.00 25.80 253 PRO B O 1
ATOM 1817 N N . VAL B 1 54 ? 1.516 26.457 9.423 1.00 26.47 254 VAL B N 1
ATOM 1818 C CA . VAL B 1 54 ? 2.371 27.300 10.247 1.00 27.32 254 VAL B CA 1
ATOM 1819 C C . VAL B 1 54 ? 2.798 28.616 9.586 1.00 26.92 254 VAL B C 1
ATOM 1820 O O . VAL B 1 54 ? 3.049 29.606 10.268 1.00 25.82 254 VAL B O 1
ATOM 1824 N N . ASP B 1 55 ? 2.874 28.632 8.262 1.00 27.64 255 ASP B N 1
ATOM 1825 C CA . ASP B 1 55 ? 3.312 29.828 7.549 1.00 27.82 255 ASP B CA 1
ATOM 1826 C C . ASP B 1 55 ? 2.316 30.981 7.492 1.00 27.08 255 ASP B C 1
ATOM 1827 O O . ASP B 1 55 ? 2.635 32.051 6.961 1.00 27.42 255 ASP B O 1
ATOM 1832 N N . LYS B 1 56 ? 1.118 30.779 8.025 1.00 25.82 256 LYS B N 1
ATOM 1833 C CA . LYS B 1 56 ? 0.117 31.835 8.000 1.00 25.81 256 LYS B CA 1
ATOM 1834 C C . LYS B 1 56 ? 0.243 32.821 9.153 1.00 24.11 256 LYS B C 1
ATOM 1835 O O . LYS B 1 56 ? -0.259 33.937 9.064 1.00 25.58 256 LYS B O 1
ATOM 1841 N N . GLY B 1 57 ? 0.910 32.423 10.230 1.00 21.75 257 GLY B N 1
ATOM 1842 C CA . GLY B 1 57 ? 1.067 33.325 11.363 1.00 20.07 257 GLY B CA 1
ATOM 1843 C C . GLY B 1 57 ? -0.101 33.265 12.338 1.00 19.92 257 GLY B C 1
ATOM 1844 O O . GLY B 1 57 ? -1.227 32.925 11.962 1.00 19.76 257 GLY B O 1
ATOM 1845 N N . LEU B 1 58 ? 0.158 33.628 13.589 1.00 18.59 258 LEU B N 1
ATOM 1846 C CA . LEU B 1 58 ? -0.860 33.577 14.636 1.00 16.74 258 LEU B CA 1
ATOM 1847 C C . LEU B 1 58 ? -1.035 34.911 15.357 1.00 16.47 258 LEU B C 1
ATOM 1848 O O . LEU B 1 58 ? -0.207 35.815 15.236 1.00 17.34 258 LEU B O 1
ATOM 1853 N N . ILE B 1 59 ? -2.116 35.018 16.119 1.00 14.66 259 ILE B N 1
ATOM 1854 C CA . ILE B 1 59 ? -2.425 36.226 16.861 1.00 13.33 259 ILE B CA 1
ATOM 1855 C C . ILE B 1 59 ? -2.116 36.053 18.341 1.00 13.34 259 ILE B C 1
ATOM 1856 O O . ILE B 1 59 ? -2.350 34.994 18.911 1.00 13.88 259 ILE B O 1
ATOM 1861 N N . LEU B 1 60 ? -1.589 37.107 18.954 1.00 12.51 260 LEU B N 1
ATOM 1862 C CA . LEU B 1 60 ? -1.288 37.115 20.376 1.00 14.34 260 LEU B CA 1
ATOM 1863 C C . LEU B 1 60 ? -2.293 38.058 21.040 1.00 13.83 260 LEU B C 1
ATOM 1864 O O . LEU B 1 60 ? -2.527 39.165 20.550 1.00 13.87 260 LEU B O 1
ATOM 1869 N N . ILE B 1 61 ? -2.908 37.611 22.134 1.00 14.01 261 ILE B N 1
ATOM 1870 C CA . ILE B 1 61 ? -3.863 38.436 22.867 1.00 13.78 261 ILE B CA 1
ATOM 1871 C C . ILE B 1 61 ? -3.194 38.670 24.217 1.00 13.42 261 ILE B C 1
ATOM 1872 O O . ILE B 1 61 ? -2.500 37.787 24.719 1.00 14.15 261 ILE B O 1
ATOM 1877 N N . ALA B 1 62 ? -3.367 39.853 24.796 1.00 12.41 262 ALA B N 1
ATOM 1878 C CA . ALA B 1 62 ? -2.734 40.143 26.085 1.00 14.59 262 ALA B CA 1
ATOM 1879 C C . ALA B 1 62 ? -3.539 41.093 26.939 1.00 13.25 262 ALA B C 1
ATOM 1880 O O . ALA B 1 62 ? -4.456 41.742 26.455 1.00 14.21 262 ALA B O 1
ATOM 1882 N N . ALA B 1 63 ? -3.168 41.174 28.213 1.00 14.27 263 ALA B N 1
ATOM 1883 C CA . ALA B 1 63 ? -3.806 42.060 29.180 1.00 15.05 263 ALA B CA 1
ATOM 1884 C C . ALA B 1 63 ? -3.305 43.507 29.034 1.00 14.54 263 ALA B C 1
ATOM 1885 O O . ALA B 1 63 ? -3.988 44.446 29.410 1.00 13.81 263 ALA B O 1
ATOM 1887 N N . ASN B 1 64 ? -2.101 43.688 28.506 1.00 15.99 264 ASN B N 1
ATOM 1888 C CA . ASN B 1 64 ? -1.571 45.041 28.338 1.00 16.49 264 ASN B CA 1
ATOM 1889 C C . ASN B 1 64 ? -0.493 45.023 27.264 1.00 15.97 264 ASN B C 1
ATOM 1890 O O . ASN B 1 64 ? 0.050 43.967 26.936 1.00 15.36 264 ASN B O 1
ATOM 1895 N N . TYR B 1 65 ? -0.192 46.200 26.723 1.00 15.99 265 TYR B N 1
ATOM 1896 C CA . TYR B 1 65 ? 0.786 46.347 25.656 1.00 15.09 265 TYR B CA 1
ATOM 1897 C C . TYR B 1 65 ? 2.178 45.867 26.034 1.00 15.38 265 TYR B C 1
ATOM 1898 O O . TYR B 1 65 ? 2.889 45.315 25.200 1.00 15.20 265 TYR B O 1
ATOM 1907 N N . GLU B 1 66 ? 2.568 46.069 27.290 1.00 15.98 266 GLU B N 1
ATOM 1908 C CA . GLU B 1 66 ? 3.876 45.626 27.769 1.00 15.71 266 GLU B CA 1
ATOM 1909 C C . GLU B 1 66 ? 4.113 44.127 27.509 1.00 15.61 266 GLU B C 1
ATOM 1910 O O . GLU B 1 66 ? 5.218 43.715 27.157 1.00 16.31 266 GLU B O 1
ATOM 1916 N N . GLN B 1 67 ? 3.092 43.301 27.700 1.00 14.15 267 GLN B N 1
ATOM 1917 C CA . GLN B 1 67 ? 3.245 41.861 27.449 1.00 14.39 267 GLN B CA 1
ATOM 1918 C C . GLN B 1 67 ? 3.545 41.529 25.990 1.00 13.92 267 GLN B C 1
ATOM 1919 O O . GLN B 1 67 ? 4.233 40.545 25.690 1.00 13.85 267 GLN B O 1
ATOM 1925 N N . LEU B 1 68 ? 3.030 42.353 25.085 1.00 14.11 268 LEU B N 1
ATOM 1926 C CA . LEU B 1 68 ? 3.223 42.142 23.658 1.00 14.52 268 LEU B CA 1
ATOM 1927 C C . LEU B 1 68 ? 4.547 42.677 23.115 1.00 14.27 268 LEU B C 1
ATOM 1928 O O . LEU B 1 68 ? 5.138 42.086 22.202 1.00 14.61 268 LEU B O 1
ATOM 1933 N N . LYS B 1 69 ? 5.026 43.785 23.673 1.00 15.13 269 LYS B N 1
ATOM 1934 C CA . LYS B 1 69 ? 6.255 44.406 23.178 1.00 16.37 269 LYS B CA 1
ATOM 1935 C C . LYS B 1 69 ? 7.437 43.502 22.858 1.00 17.71 269 LYS B C 1
ATOM 1936 O O . LYS B 1 69 ? 8.087 43.675 21.827 1.00 19.65 269 LYS B O 1
ATOM 1942 N N . PRO B 1 70 ? 7.739 42.525 23.721 1.00 18.69 270 PRO B N 1
ATOM 1943 C CA . PRO B 1 70 ? 8.889 41.703 23.344 1.00 18.47 270 PRO B CA 1
ATOM 1944 C C . PRO B 1 70 ? 8.739 40.893 22.061 1.00 18.00 270 PRO B C 1
ATOM 1945 O O . PRO B 1 70 ? 9.729 40.390 21.533 1.00 18.72 270 PRO B O 1
ATOM 1949 N N . TYR B 1 71 ? 7.518 40.784 21.537 1.00 15.94 271 TYR B N 1
ATOM 1950 C CA . TYR B 1 71 ? 7.301 40.023 20.309 1.00 13.90 271 TYR B CA 1
ATOM 1951 C C . TYR B 1 71 ? 7.192 40.896 19.075 1.00 13.04 271 TYR B C 1
ATOM 1952 O O . TYR B 1 71 ? 7.194 40.394 17.953 1.00 12.20 271 TYR B O 1
ATOM 1961 N N . ILE B 1 72 ? 7.088 42.200 19.277 1.00 12.36 272 ILE B N 1
ATOM 1962 C CA . ILE B 1 72 ? 6.944 43.120 18.157 1.00 12.77 272 ILE B CA 1
ATOM 1963 C C . ILE B 1 72 ? 7.996 44.226 18.125 1.00 11.09 272 ILE B C 1
ATOM 1964 O O . ILE B 1 72 ? 8.790 44.386 19.067 1.00 9.99 272 ILE B O 1
ATOM 1969 N N . ASP B 1 73 ? 8.019 44.962 17.017 1.00 11.50 273 ASP B N 1
ATOM 1970 C CA . ASP B 1 73 ? 8.944 46.087 16.849 1.00 12.02 273 ASP B CA 1
ATOM 1971 C C . ASP B 1 73 ? 8.100 47.298 16.474 1.00 13.31 273 ASP B C 1
ATOM 1972 O O . ASP B 1 73 ? 7.566 47.375 15.357 1.00 12.56 273 ASP B O 1
ATOM 1977 N N . ASP B 1 74 ? 7.956 48.229 17.413 1.00 13.54 274 ASP B N 1
ATOM 1978 C CA . ASP B 1 74 ? 7.178 49.442 17.183 1.00 14.09 274 ASP B CA 1
ATOM 1979 C C . ASP B 1 74 ? 8.107 50.654 17.127 1.00 14.41 274 ASP B C 1
ATOM 1980 O O . ASP B 1 74 ? 7.630 51.778 17.156 1.00 14.39 274 ASP B O 1
ATOM 1985 N N . THR B 1 75 ? 9.421 50.430 17.035 1.00 13.88 275 THR B N 1
ATOM 1986 C CA . THR B 1 75 ? 10.374 51.545 17.030 1.00 14.91 275 THR B CA 1
ATOM 1987 C C . THR B 1 75 ? 10.277 52.529 15.864 1.00 14.53 275 THR B C 1
ATOM 1988 O O . THR B 1 75 ? 10.738 53.674 15.979 1.00 16.54 275 THR B O 1
ATOM 2000 N N . LEU B 1 77 ? 7.416 53.570 14.619 1.00 14.33 277 LEU B N 1
ATOM 2001 C CA . LEU B 1 77 ? 6.193 54.352 14.809 1.00 15.97 277 LEU B CA 1
ATOM 2002 C C . LEU B 1 77 ? 6.394 55.644 15.574 1.00 16.21 277 LEU B C 1
ATOM 2003 O O . LEU B 1 77 ? 6.900 55.650 16.698 1.00 18.16 277 LEU B O 1
ATOM 2008 N N . THR B 1 78 ? 5.982 56.744 14.953 1.00 17.48 278 THR B N 1
ATOM 2009 C CA . THR B 1 78 ? 6.112 58.070 15.549 1.00 17.26 278 THR B CA 1
ATOM 2010 C C . THR B 1 78 ? 5.110 58.163 16.697 1.00 18.27 278 THR B C 1
ATOM 2011 O O . THR B 1 78 ? 4.190 57.343 16.794 1.00 16.66 278 THR B O 1
ATOM 2015 N N . ASP B 1 79 ? 5.286 59.152 17.569 1.00 18.13 279 ASP B N 1
ATOM 2016 C CA . ASP B 1 79 ? 4.358 59.316 18.684 1.00 19.98 279 ASP B CA 1
ATOM 2017 C C . ASP B 1 79 ? 2.923 59.572 18.224 1.00 20.20 279 ASP B C 1
ATOM 2018 O O . ASP B 1 79 ? 1.971 59.148 18.890 1.00 20.16 279 ASP B O 1
ATOM 2023 N N . VAL B 1 80 ? 2.753 60.254 17.093 1.00 20.13 280 VAL B N 1
ATOM 2024 C CA . VAL B 1 80 ? 1.403 60.505 16.586 1.00 20.60 280 VAL B CA 1
ATOM 2025 C C . VAL B 1 80 ? 0.779 59.219 16.050 1.00 20.13 280 VAL B C 1
ATOM 2026 O O . VAL B 1 80 ? -0.415 58.985 16.228 1.00 21.34 280 VAL B O 1
ATOM 2030 N N . GLN B 1 81 ? 1.577 58.381 15.392 1.00 18.75 281 GLN B N 1
ATOM 2031 C CA . GLN B 1 81 ? 1.058 57.111 14.883 1.00 18.29 281 GLN B CA 1
ATOM 2032 C C . GLN B 1 81 ? 0.663 56.225 16.060 1.00 17.93 281 GLN B C 1
ATOM 2033 O O . GLN B 1 81 ? -0.355 55.533 16.024 1.00 20.39 281 GLN B O 1
ATOM 2039 N N . ARG B 1 82 ? 1.470 56.246 17.113 1.00 18.04 282 ARG B N 1
ATOM 2040 C CA . ARG B 1 82 ? 1.185 55.430 18.288 1.00 18.24 282 ARG B CA 1
ATOM 2041 C C . ARG B 1 82 ? -0.122 55.830 18.953 1.00 17.28 282 ARG B C 1
ATOM 2042 O O . ARG B 1 82 ? -0.929 54.983 19.349 1.00 17.15 282 ARG B O 1
ATOM 2050 N N . GLU B 1 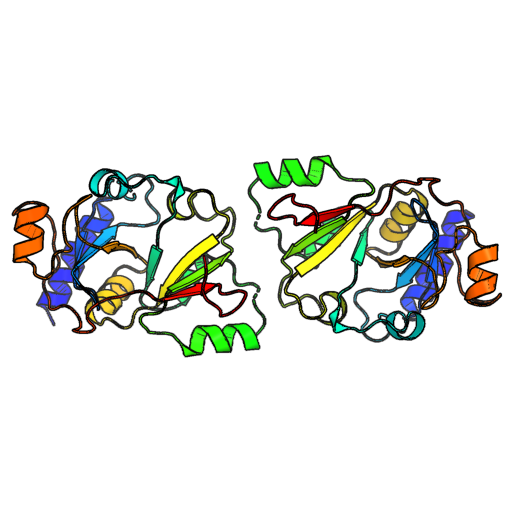83 ? -0.324 57.133 19.064 1.00 17.39 283 GLU B N 1
ATOM 2051 C CA . GLU B 1 83 ? -1.523 57.680 19.670 1.00 17.44 283 GLU B CA 1
ATOM 2052 C C . GLU B 1 83 ? -2.742 57.194 18.887 1.00 17.99 283 GLU B C 1
ATOM 2053 O O . GLU B 1 83 ? -3.776 56.835 19.463 1.00 16.79 283 GLU B O 1
ATOM 2059 N N . THR B 1 84 ? -2.604 57.159 17.567 1.00 19.63 284 THR B N 1
ATOM 2060 C CA . THR B 1 84 ? -3.687 56.716 16.689 1.00 21.09 284 THR B CA 1
ATOM 2061 C C . THR B 1 84 ? -4.010 55.235 16.921 1.00 20.94 284 THR B C 1
ATOM 2062 O O . THR B 1 84 ? -5.182 54.842 17.001 1.00 19.93 284 THR B O 1
ATOM 2066 N N . ILE B 1 85 ? -2.966 54.415 17.022 1.00 19.95 285 ILE B N 1
ATOM 2067 C CA . ILE B 1 85 ? -3.133 52.978 17.261 1.00 18.85 285 ILE B CA 1
ATOM 2068 C C . ILE B 1 85 ? -3.703 52.721 18.652 1.00 18.62 285 ILE B C 1
ATOM 2069 O O . ILE B 1 85 ? -4.740 52.060 18.816 1.00 18.78 285 ILE B O 1
ATOM 2074 N N . PHE B 1 86 ? -3.024 53.258 19.658 1.00 18.66 286 PHE B N 1
ATOM 2075 C CA . PHE B 1 86 ? -3.429 53.051 21.040 1.00 18.88 286 PHE B CA 1
ATOM 2076 C C . PHE B 1 86 ? -4.826 53.548 21.415 1.00 19.35 286 PHE B C 1
ATOM 2077 O O . PHE B 1 86 ? -5.441 53.034 22.345 1.00 20.20 286 PHE B O 1
ATOM 2085 N N . SER B 1 87 ? -5.339 54.529 20.684 1.00 20.12 287 SER B N 1
ATOM 2086 C CA . SER B 1 87 ? -6.663 55.059 20.970 1.00 21.76 287 SER B CA 1
ATOM 2087 C C . SER B 1 87 ? -7.722 53.982 20.769 1.00 23.75 287 SER B C 1
ATOM 2088 O O . SER B 1 87 ? -8.883 54.168 21.135 1.00 23.92 287 SER B O 1
ATOM 2091 N N . ARG B 1 88 ? -7.326 52.857 20.183 1.00 24.46 288 ARG B N 1
ATOM 2092 C CA . ARG B 1 88 ? -8.266 51.768 19.929 1.00 25.00 288 ARG B CA 1
ATOM 2093 C C . ARG B 1 88 ? -8.100 50.594 20.892 1.00 23.26 288 ARG B C 1
ATOM 2094 O O . ARG B 1 88 ? -8.765 49.569 20.752 1.00 24.72 288 ARG B O 1
ATOM 2102 N N . TRP B 1 89 ? -7.221 50.751 21.873 1.00 21.17 289 TRP B N 1
ATOM 2103 C CA . TRP B 1 89 ? -6.963 49.705 22.853 1.00 21.63 289 TRP B CA 1
ATOM 2104 C C . TRP B 1 89 ? -7.140 50.237 24.278 1.00 22.92 289 TRP B C 1
ATOM 2105 O O . TRP B 1 89 ? -6.867 51.403 24.541 1.00 22.96 289 TRP B O 1
ATOM 2116 N N . PRO B 1 90 ? -7.585 49.3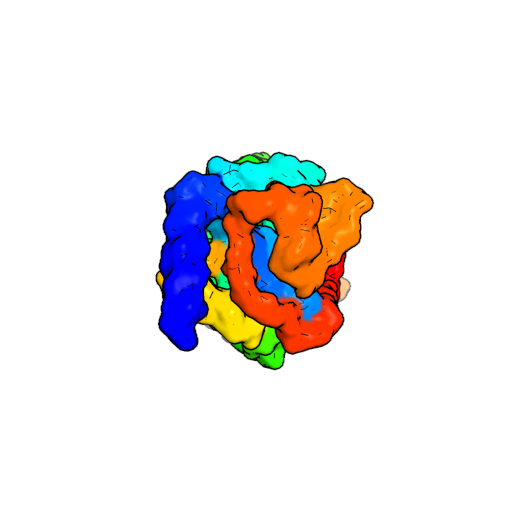83 25.218 1.00 24.38 290 PRO B N 1
ATOM 2117 C CA . PRO B 1 90 ? -7.935 47.970 25.025 1.00 24.38 290 PRO B CA 1
ATOM 2118 C C . PRO B 1 90 ? -9.212 47.906 24.204 1.00 24.68 290 PRO B C 1
ATOM 2119 O O . PRO B 1 90 ? -10.052 48.805 24.290 1.00 24.31 290 PRO B O 1
ATOM 2123 N N . GLY B 1 91 ? -9.363 46.854 23.410 1.00 23.08 291 GLY B N 1
ATOM 2124 C CA . GLY B 1 91 ? -10.552 46.752 22.594 1.00 22.93 291 GLY B CA 1
ATOM 2125 C C . GLY B 1 91 ? -10.478 45.639 21.575 1.00 23.85 291 GLY B C 1
ATOM 2126 O O . GLY B 1 91 ? -9.433 45.000 21.404 1.00 22.19 291 GLY B O 1
ATOM 2127 N N . PRO B 1 92 ? -11.585 45.400 20.862 1.00 24.36 292 PRO B N 1
ATOM 2128 C CA . PRO B 1 92 ? -11.678 44.352 19.838 1.00 24.20 292 PRO B CA 1
ATOM 2129 C C . PRO B 1 92 ? -11.060 44.758 18.512 1.00 24.16 292 PRO B C 1
ATOM 2130 O O . PRO B 1 92 ? -11.723 44.758 17.479 1.00 25.93 292 PRO B O 1
ATOM 2134 N N . VAL B 1 93 ? -9.787 45.111 18.540 1.00 22.65 293 VAL B N 1
ATOM 2135 C CA . VAL B 1 93 ? -9.096 45.511 17.324 1.00 21.16 293 VAL B CA 1
ATOM 2136 C C . VAL B 1 93 ? -7.723 44.865 17.308 1.00 19.32 293 VAL B C 1
ATOM 2137 O O . VAL B 1 93 ? -6.950 45.023 18.256 1.00 20.79 293 VAL B O 1
ATOM 2141 N N . THR B 1 94 ? -7.408 44.144 16.243 1.00 16.72 294 THR B N 1
ATOM 2142 C CA . THR B 1 94 ? -6.094 43.511 16.146 1.00 17.06 294 THR B CA 1
ATOM 2143 C C . THR B 1 94 ? -5.195 44.327 15.217 1.00 16.55 294 THR B C 1
ATOM 2144 O O . THR B 1 94 ? -5.625 44.754 14.143 1.00 19.22 294 THR B O 1
ATOM 2148 N N . PHE B 1 95 ? -3.958 44.564 15.634 1.00 15.06 295 PHE B N 1
ATOM 2149 C CA . PHE B 1 95 ? -3.005 45.314 14.810 1.00 14.65 295 PHE B CA 1
ATOM 2150 C C . PHE B 1 95 ? -1.813 44.453 14.405 1.00 13.86 295 PHE B C 1
ATOM 2151 O O . PHE B 1 95 ? -1.274 43.698 15.207 1.00 13.17 295 PHE B O 1
ATOM 2159 N N . VAL B 1 96 ? -1.409 44.569 13.149 1.00 14.74 296 VAL B N 1
ATOM 2160 C CA . VAL B 1 96 ? -0.264 43.834 12.634 1.00 15.66 296 VAL B CA 1
ATOM 2161 C C . VAL B 1 96 ? 0.937 44.767 12.756 1.00 15.79 296 VAL B C 1
ATOM 2162 O O . VAL B 1 96 ? 0.920 45.867 12.214 1.00 18.17 296 VAL B O 1
ATOM 2166 N N . PHE B 1 97 ? 1.957 44.334 13.495 1.00 15.61 297 PHE B N 1
ATOM 2167 C CA . PHE B 1 97 ? 3.183 45.111 13.725 1.00 15.26 297 PHE B CA 1
ATOM 2168 C C . PHE B 1 97 ? 4.377 44.387 13.119 1.00 15.12 297 PHE B C 1
ATOM 2169 O O . PHE B 1 97 ? 4.369 43.163 12.992 1.00 15.05 297 PHE B O 1
ATOM 2177 N N . PRO B 1 98 ? 5.422 45.134 12.736 1.00 14.29 298 PRO B N 1
ATOM 2178 C CA . PRO B 1 98 ? 6.586 44.445 12.183 1.00 14.98 298 PRO B CA 1
ATOM 2179 C C . PRO B 1 98 ? 7.046 43.604 13.374 1.00 16.74 298 PRO B C 1
ATOM 2180 O O . PRO B 1 98 ? 6.691 43.913 14.515 1.00 15.93 298 PRO B O 1
ATOM 2184 N N . ALA B 1 99 ? 7.825 42.559 13.136 1.00 14.71 299 ALA B N 1
ATOM 2185 C CA . ALA B 1 99 ? 8.287 41.739 14.243 1.00 14.00 299 ALA B CA 1
ATOM 2186 C C . ALA B 1 99 ? 9.773 41.466 14.103 1.00 14.87 299 ALA B C 1
ATOM 2187 O O . ALA B 1 99 ? 10.265 41.193 13.009 1.00 14.72 299 ALA B O 1
ATOM 2189 N N . PRO B 1 100 ? 10.509 41.526 15.213 1.00 14.87 300 PRO B N 1
ATOM 2190 C CA . PRO B 1 100 ? 11.950 41.267 15.159 1.00 15.35 300 PRO B CA 1
ATOM 2191 C C . PRO B 1 100 ? 12.160 39.838 14.662 1.00 16.15 300 PRO B C 1
ATOM 2192 O O . PRO B 1 100 ? 11.271 38.988 14.819 1.00 13.49 300 PRO B O 1
ATOM 2196 N N . ALA B 1 101 ? 13.328 39.573 14.084 1.00 14.75 301 ALA B N 1
ATOM 2197 C CA . ALA B 1 101 ? 13.653 38.233 13.612 1.00 17.36 301 ALA B CA 1
ATOM 2198 C C . ALA B 1 101 ? 13.780 37.297 14.809 1.00 18.62 301 ALA B C 1
ATOM 2199 O O . ALA B 1 101 ? 13.804 36.075 14.655 1.00 18.66 301 ALA B O 1
ATOM 2201 N N . THR B 1 102 ? 13.863 37.862 16.009 1.00 20.53 302 THR B N 1
ATOM 2202 C CA . THR B 1 102 ? 13.981 37.038 17.202 1.00 20.94 302 THR B CA 1
ATOM 2203 C C . THR B 1 102 ? 12.649 36.373 17.549 1.00 21.52 302 THR B C 1
ATOM 2204 O O . THR B 1 102 ? 12.619 35.360 18.249 1.00 20.51 302 THR B O 1
ATOM 2208 N N . THR B 1 103 ? 11.544 36.933 17.066 1.00 20.43 303 THR B N 1
ATOM 2209 C CA . THR B 1 103 ? 10.246 36.329 17.337 1.00 18.19 303 THR B CA 1
ATOM 2210 C C . THR B 1 103 ? 10.150 35.001 16.574 1.00 18.73 303 THR B C 1
ATOM 2211 O O . THR B 1 103 ? 10.420 34.933 15.379 1.00 18.03 303 THR B O 1
ATOM 2215 N N . PRO B 1 104 ? 9.768 33.923 17.269 1.00 19.09 304 PRO B N 1
ATOM 2216 C CA . PRO B 1 104 ? 9.641 32.591 16.670 1.00 19.66 304 PRO B CA 1
ATOM 2217 C C . PRO B 1 104 ? 8.856 32.571 15.355 1.00 20.26 304 PRO B C 1
ATOM 2218 O O . PRO B 1 104 ? 7.769 33.160 15.259 1.00 16.86 304 PRO B O 1
ATOM 2222 N N . ARG B 1 105 ? 9.396 31.889 14.346 1.00 18.20 305 ARG B N 1
ATOM 2223 C CA . ARG B 1 105 ? 8.716 31.820 13.059 1.00 18.64 305 ARG B CA 1
ATOM 2224 C C . ARG B 1 105 ? 7.409 31.030 13.136 1.00 18.51 305 ARG B C 1
ATOM 2225 O O . ARG B 1 105 ? 6.603 31.060 12.205 1.00 17.42 305 ARG B O 1
ATOM 2233 N N . TRP B 1 106 ? 7.185 30.321 14.237 1.00 17.46 306 TRP B N 1
ATOM 2234 C CA . TRP B 1 106 ? 5.940 29.582 14.359 1.00 19.24 306 TRP B CA 1
ATOM 2235 C C . TRP B 1 106 ? 4.809 30.536 14.752 1.00 17.81 306 TRP B C 1
ATOM 2236 O O . TRP B 1 106 ? 3.635 30.170 14.728 1.00 18.46 306 TRP B O 1
ATOM 2247 N N . LEU B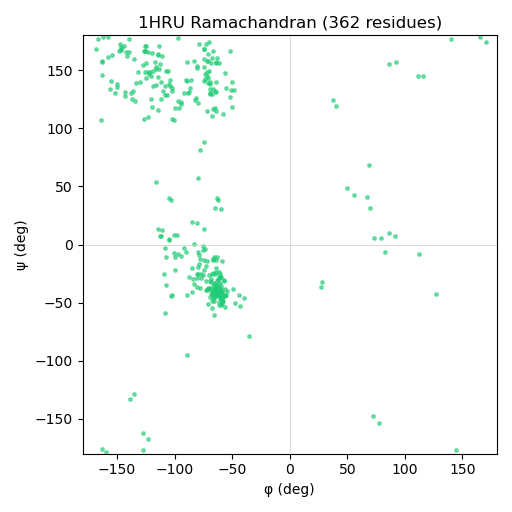 1 107 ? 5.173 31.770 15.092 1.00 15.84 307 LEU B N 1
ATOM 2248 C CA . LEU B 1 107 ? 4.174 32.780 15.438 1.00 16.31 307 LEU B CA 1
ATOM 2249 C C . LEU B 1 107 ? 4.002 33.720 14.246 1.00 16.43 307 LEU B C 1
ATOM 2250 O O . LEU B 1 107 ? 2.881 34.048 13.874 1.00 16.97 307 LEU B O 1
ATOM 2255 N N . THR B 1 108 ? 5.114 34.129 13.627 1.00 17.41 308 THR B N 1
ATOM 2256 C CA . THR B 1 108 ? 5.068 35.041 12.480 1.00 16.45 308 THR B CA 1
ATOM 2257 C C . THR B 1 108 ? 4.625 34.399 11.179 1.00 17.84 308 THR B C 1
ATOM 2258 O O . THR B 1 108 ? 4.103 35.082 10.300 1.00 17.34 308 THR B O 1
ATOM 2262 N N . GLY B 1 109 ? 4.835 33.094 11.045 1.00 18.81 309 GLY B N 1
ATOM 2263 C CA . GLY B 1 109 ? 4.510 32.462 9.779 1.00 21.39 309 GLY B CA 1
ATOM 2264 C C . GLY B 1 109 ? 5.593 32.948 8.821 1.00 23.53 309 GLY B C 1
ATOM 2265 O O . GLY B 1 109 ? 6.718 33.217 9.256 1.00 22.78 309 GLY B O 1
ATOM 2266 N N . ARG B 1 110 ? 5.263 33.105 7.540 1.00 24.55 310 ARG B N 1
ATOM 2267 C CA . ARG B 1 110 ? 6.232 33.553 6.533 1.00 25.67 310 ARG B CA 1
ATOM 2268 C C . ARG B 1 110 ? 6.374 35.073 6.459 1.00 24.29 310 ARG B C 1
ATOM 2269 O O . ARG B 1 110 ? 6.874 35.609 5.469 1.00 25.78 310 ARG B O 1
ATOM 2277 N N . PHE B 1 111 ? 5.953 35.771 7.503 1.00 22.22 311 PHE B N 1
ATOM 2278 C CA . PHE B 1 111 ? 6.018 37.227 7.495 1.00 20.48 311 PHE B CA 1
ATOM 2279 C C . PHE B 1 111 ? 6.992 37.778 8.525 1.00 19.33 311 PHE B C 1
ATOM 2280 O O . PHE B 1 111 ? 7.430 37.065 9.432 1.00 19.36 311 PHE B O 1
ATOM 2288 N N . ASP B 1 112 ? 7.350 39.045 8.367 1.00 16.93 312 ASP B N 1
ATOM 2289 C CA . ASP B 1 112 ? 8.237 39.711 9.310 1.00 16.59 312 ASP B CA 1
ATOM 2290 C C . ASP B 1 112 ? 7.324 40.603 10.117 1.00 15.84 312 ASP B C 1
ATOM 2291 O O . ASP B 1 112 ? 7.665 41.746 10.431 1.00 15.79 312 ASP B O 1
ATOM 2296 N N . SER B 1 113 ? 6.146 40.084 10.440 1.00 16.75 313 SER B N 1
ATOM 2297 C CA . SER B 1 113 ? 5.173 40.848 11.200 1.00 16.35 313 SER B CA 1
ATOM 2298 C C . SER B 1 113 ? 4.379 39.912 12.094 1.00 16.45 313 SER B C 1
ATOM 2299 O O . SER B 1 113 ? 4.468 38.684 11.965 1.00 15.89 313 SER B O 1
ATOM 2302 N N . LEU B 1 114 ? 3.594 40.493 12.994 1.00 14.40 314 LEU B N 1
ATOM 2303 C CA . LEU B 1 114 ? 2.814 39.706 13.928 1.00 14.16 314 LEU B CA 1
ATOM 2304 C C . LEU B 1 114 ? 1.562 40.468 14.331 1.00 14.36 314 LEU B C 1
ATOM 2305 O O . LEU B 1 114 ? 1.635 41.645 14.714 1.00 12.50 314 LEU B O 1
ATOM 2310 N N . ALA B 1 115 ? 0.423 39.785 14.247 1.00 11.60 315 ALA B N 1
ATOM 2311 C CA . ALA B 1 115 ? -0.867 40.348 14.605 1.00 11.66 315 ALA B CA 1
ATOM 2312 C C . ALA B 1 115 ? -1.023 40.254 16.127 1.00 13.50 315 ALA B C 1
ATOM 2313 O O . ALA B 1 115 ? -0.883 39.166 16.694 1.00 14.79 315 ALA B O 1
ATOM 2315 N N . VAL B 1 116 ? -1.311 41.374 16.789 1.00 13.26 316 VAL B N 1
ATOM 2316 C CA . VAL B 1 116 ? -1.471 41.357 18.249 1.00 14.61 316 VAL B CA 1
ATOM 2317 C C . VAL B 1 116 ? -2.690 42.160 18.701 1.00 14.74 316 VAL B C 1
ATOM 2318 O O . VAL B 1 116 ? -3.187 43.015 17.969 1.00 11.89 316 VAL B O 1
ATOM 2322 N N . ARG B 1 117 ? -3.168 41.886 19.913 1.00 16.10 317 ARG B N 1
ATOM 2323 C CA . ARG B 1 117 ? -4.322 42.603 20.439 1.00 16.94 317 ARG B CA 1
ATOM 2324 C C . ARG B 1 117 ? -4.301 42.738 21.953 1.00 16.98 317 ARG B C 1
ATOM 2325 O O . ARG B 1 117 ? -3.954 41.791 22.656 1.00 16.45 317 ARG B O 1
ATOM 2333 N N . VAL B 1 118 ? -4.672 43.922 22.440 1.00 14.89 318 VAL B N 1
ATOM 2334 C CA . VAL B 1 118 ? -4.768 44.178 23.876 1.00 15.30 318 VAL B CA 1
ATOM 2335 C C . VAL B 1 118 ? -6.269 44.099 24.105 1.00 16.78 318 VAL B C 1
ATOM 2336 O O . VAL B 1 118 ? -7.029 44.970 23.689 1.00 18.09 318 VAL B O 1
ATOM 2340 N N . THR B 1 119 ? -6.708 43.031 24.745 1.00 16.50 319 THR B N 1
ATOM 2341 C CA . THR B 1 119 ? -8.122 42.834 24.967 1.00 17.70 319 THR B CA 1
ATOM 2342 C C . THR B 1 119 ? -8.610 43.456 26.266 1.00 18.96 319 THR B C 1
ATOM 2343 O O . THR B 1 119 ? -7.823 43.702 27.182 1.00 17.74 319 THR B O 1
ATOM 2347 N N . ASP B 1 120 ? -9.905 43.749 26.330 1.00 22.42 320 ASP B N 1
ATOM 2348 C CA . ASP B 1 120 ? -10.474 44.256 27.572 1.00 24.64 320 ASP B CA 1
ATOM 2349 C C . ASP B 1 120 ? -11.430 43.206 28.143 1.00 24.91 320 ASP B C 1
ATOM 2350 O O . ASP B 1 120 ? -12.136 43.479 29.111 1.00 26.54 320 ASP B O 1
ATOM 2355 N N . HIS B 1 121 ? -11.473 42.014 27.541 1.00 22.99 321 HIS B N 1
ATOM 2356 C CA . HIS B 1 121 ? -12.330 40.948 28.070 1.00 22.70 321 HIS B CA 1
ATOM 2357 C C . HIS B 1 121 ? -11.763 40.628 29.456 1.00 22.42 321 HIS B C 1
ATOM 2358 O O . HIS B 1 121 ? -10.635 40.157 29.580 1.00 20.86 321 HIS B O 1
ATOM 2365 N N . PRO B 1 122 ? -12.547 40.886 30.515 1.00 21.98 322 PRO B N 1
ATOM 2366 C CA . PRO B 1 122 ? -12.151 40.648 31.905 1.00 21.65 322 PRO B CA 1
ATOM 2367 C C . PRO B 1 122 ? -11.442 39.322 32.185 1.00 21.47 322 PRO B C 1
ATOM 2368 O O . PRO B 1 122 ? -10.355 39.316 32.782 1.00 22.80 322 PRO B O 1
ATOM 2372 N N . LEU B 1 123 ? -12.046 38.206 31.771 1.00 20.35 323 LEU B N 1
ATOM 2373 C CA . LEU B 1 123 ? -11.450 36.888 32.012 1.00 20.89 323 LEU B CA 1
ATOM 2374 C C . LEU B 1 123 ? -10.063 36.774 31.389 1.00 19.75 323 LEU B C 1
ATOM 2375 O O . LEU B 1 123 ? -9.112 36.386 32.062 1.00 20.78 323 LEU B O 1
ATOM 2380 N N . VAL B 1 124 ? -9.934 37.117 30.112 1.00 19.33 324 VAL B N 1
ATOM 2381 C CA . VAL B 1 124 ? -8.631 37.010 29.460 1.00 17.97 324 VAL B CA 1
ATOM 2382 C C . VAL B 1 124 ? -7.586 37.929 30.093 1.00 17.09 324 VAL B C 1
ATOM 2383 O O . VAL B 1 124 ? -6.415 37.551 30.236 1.00 16.98 324 VAL B O 1
ATOM 2387 N N . VAL B 1 125 ? -8.004 39.127 30.479 1.00 16.36 325 VAL B N 1
ATOM 2388 C CA . VAL B 1 125 ? -7.082 40.067 31.099 1.00 18.27 325 VAL B CA 1
ATOM 2389 C C . VAL B 1 125 ? -6.541 39.464 32.380 1.00 19.46 325 VAL B C 1
ATOM 2390 O O . VAL B 1 125 ? -5.342 39.546 32.653 1.00 22.27 325 VAL B O 1
ATOM 2394 N N . ALA B 1 126 ? -7.429 38.850 33.162 1.00 20.14 326 ALA B N 1
ATOM 2395 C CA . ALA B 1 126 ? -7.042 38.219 34.419 1.00 18.66 326 ALA B CA 1
ATOM 2396 C C . ALA B 1 126 ? -6.125 37.039 34.149 1.00 19.12 326 ALA B C 1
ATOM 2397 O O . ALA B 1 126 ? -5.111 36.846 34.845 1.00 19.13 326 ALA B O 1
ATOM 2399 N N . LEU B 1 127 ? -6.467 36.251 33.131 1.00 16.64 327 LEU B N 1
ATOM 2400 C CA . LEU B 1 127 ? -5.667 35.085 32.781 1.00 17.51 327 LEU B CA 1
ATOM 2401 C C . LEU B 1 127 ? -4.257 35.487 32.377 1.00 17.54 327 LEU B C 1
ATOM 2402 O O . LEU B 1 127 ? -3.275 34.953 32.894 1.00 16.99 327 LEU B O 1
ATOM 2407 N N . CYS B 1 128 ? -4.157 36.420 31.438 1.00 18.94 328 CYS B N 1
ATOM 2408 C CA . CYS B 1 128 ? -2.854 36.883 30.967 1.00 17.64 328 CYS B CA 1
ATOM 2409 C C . CYS B 1 128 ? -2.059 37.535 32.096 1.00 18.51 328 CYS B C 1
ATOM 2410 O O . CYS B 1 128 ? -0.848 37.350 32.184 1.00 19.03 328 CYS B O 1
ATOM 2413 N N . GLN B 1 129 ? -2.733 38.289 32.961 1.00 20.37 329 GLN B N 1
ATOM 2414 C CA . GLN B 1 129 ? -2.053 38.929 34.086 1.00 22.16 329 GLN B CA 1
ATOM 2415 C C . GLN B 1 129 ? -1.446 37.874 35.002 1.00 23.73 329 GLN B C 1
ATOM 2416 O O . GLN B 1 129 ? -0.344 38.062 35.525 1.00 24.48 329 GLN B O 1
ATOM 2422 N N . ALA B 1 130 ? -2.149 36.755 35.191 1.00 23.00 330 ALA B N 1
ATOM 2423 C CA . ALA B 1 130 ? -1.639 35.702 36.069 1.00 21.87 330 ALA B CA 1
ATOM 2424 C C . ALA B 1 130 ? -0.608 34.829 35.380 1.00 21.83 330 ALA B C 1
ATOM 2425 O O . ALA B 1 130 ? 0.355 34.391 36.009 1.00 20.23 330 ALA B O 1
ATOM 2427 N N . TYR B 1 131 ? -0.803 34.574 34.090 1.00 21.01 331 TYR B N 1
ATOM 2428 C CA . TYR B 1 131 ? 0.126 33.741 33.340 1.00 22.41 331 TYR B CA 1
ATOM 2429 C C . TYR B 1 131 ? 1.457 34.468 33.182 1.00 23.57 331 TYR B C 1
ATOM 2430 O O . TYR B 1 131 ? 2.518 33.839 33.136 1.00 23.53 331 TYR B O 1
ATOM 2439 N N . GLY B 1 132 ? 1.399 35.795 33.100 1.00 25.19 332 GLY B N 1
ATOM 2440 C CA . GLY B 1 132 ? 2.620 36.572 32.970 1.00 25.19 332 GLY B CA 1
ATOM 2441 C C . GLY B 1 132 ? 3.056 36.865 31.548 1.00 25.17 332 GLY B C 1
ATOM 2442 O O . GLY B 1 132 ? 4.147 37.379 31.316 1.00 27.62 332 GLY B O 1
ATOM 2443 N N . LYS B 1 133 ? 2.224 36.530 30.579 1.00 23.08 333 LYS B N 1
ATOM 2444 C CA . LYS B 1 133 ? 2.578 36.796 29.200 1.00 21.70 333 LYS B CA 1
ATOM 2445 C C . LYS B 1 133 ? 1.364 36.644 28.298 1.00 19.74 333 LYS B C 1
ATOM 2446 O O . LYS B 1 133 ? 0.278 36.309 28.767 1.00 18.30 333 LYS B O 1
ATOM 2452 N N . PRO B 1 134 ? 1.521 36.931 26.998 1.00 18.10 334 PRO B N 1
ATOM 2453 C CA . PRO B 1 134 ? 0.388 36.806 26.081 1.00 16.65 334 PRO B CA 1
ATOM 2454 C C . PRO B 1 134 ? 0.067 35.357 25.775 1.00 17.61 334 PRO B C 1
ATOM 2455 O O . PRO B 1 134 ? 0.847 34.447 26.074 1.00 15.22 334 PRO B O 1
ATOM 2459 N N . LEU B 1 135 ? -1.091 35.159 25.160 1.00 16.86 335 LEU B N 1
ATOM 2460 C CA . LEU B 1 135 ? -1.504 33.840 24.740 1.00 18.43 335 LEU B CA 1
ATOM 2461 C C . LEU B 1 135 ? -1.694 33.894 23.232 1.00 17.69 335 LEU B C 1
ATOM 2462 O O . LEU B 1 135 ? -2.097 34.927 22.691 1.00 16.83 335 LEU B O 1
ATOM 2467 N N . VAL B 1 136 ? -1.363 32.800 22.557 1.00 18.00 336 VAL B N 1
ATOM 2468 C CA . VAL B 1 136 ? -1.617 32.690 21.126 1.00 18.51 336 VAL B CA 1
ATOM 2469 C C . VAL B 1 136 ? -3.141 32.562 21.218 1.00 19.66 336 VAL B C 1
ATOM 2470 O O . VAL B 1 136 ? -3.634 31.895 22.127 1.00 19.36 336 VAL B O 1
ATOM 2474 N N . SER B 1 137 ? -3.897 33.211 20.338 1.00 18.41 337 SER B N 1
ATOM 2475 C CA . SER B 1 137 ? -5.347 33.110 20.427 1.00 18.34 337 SER B CA 1
ATOM 2476 C C . SER B 1 137 ? -6.046 33.079 19.063 1.00 19.84 337 SER B C 1
ATOM 2477 O O . SER B 1 137 ? -5.827 33.941 18.198 1.00 18.85 337 SER B O 1
ATOM 2480 N N . THR B 1 138 ? -6.896 32.077 18.885 1.00 18.97 338 THR B N 1
ATOM 2481 C CA . THR B 1 138 ? -7.643 31.927 17.644 1.00 19.39 338 THR B CA 1
ATOM 2482 C C . THR B 1 138 ? -9.036 31.430 18.011 1.00 18.44 338 THR B C 1
ATOM 2483 O O . THR B 1 138 ? -9.267 31.014 19.143 1.00 19.18 338 THR B O 1
ATOM 2487 N N . SER B 1 139 ? -9.978 31.496 17.080 1.00 17.85 339 SER B N 1
ATOM 2488 C CA . SER B 1 139 ? -11.331 31.069 17.400 1.00 18.20 339 SER B CA 1
ATOM 2489 C C . SER B 1 139 ? -11.409 29.584 17.720 1.00 17.11 339 SER B C 1
ATOM 2490 O O . SER B 1 139 ? -10.745 28.743 17.083 1.00 14.22 339 SER B O 1
ATOM 2493 N N . ALA B 1 140 ? -12.216 29.265 18.729 1.00 16.96 340 ALA B N 1
ATOM 2494 C CA . ALA B 1 140 ? -12.388 27.883 19.147 1.00 17.54 340 ALA B CA 1
ATOM 2495 C C . ALA B 1 140 ? -13.254 27.108 18.174 1.00 17.69 340 ALA B C 1
ATOM 2496 O O . ALA B 1 140 ? -14.470 27.052 18.323 1.00 16.43 340 ALA B O 1
ATOM 2498 N N . ASN B 1 141 ? -12.633 26.529 17.159 1.00 18.45 341 ASN B N 1
ATOM 2499 C CA . ASN B 1 141 ? -13.379 25.713 16.232 1.00 19.47 341 ASN B CA 1
ATOM 2500 C C . ASN B 1 141 ? -12.448 24.851 15.425 1.00 20.19 341 ASN B C 1
ATOM 2501 O O . ASN B 1 141 ? -11.314 25.246 15.126 1.00 20.49 341 ASN B O 1
ATOM 2506 N N . LEU B 1 142 ? -12.923 23.652 15.110 1.00 19.62 342 LEU B N 1
ATOM 2507 C CA . LEU B 1 142 ? -12.178 22.722 14.280 1.00 20.31 342 LEU B CA 1
ATOM 2508 C C . LEU B 1 142 ? -12.266 23.221 12.844 1.00 22.24 342 LEU B C 1
ATOM 2509 O O . LEU B 1 142 ? -13.168 23.993 12.499 1.00 22.05 342 LEU B O 1
ATOM 2514 N N . SER B 1 143 ? -11.341 22.776 12.003 1.00 23.31 343 SER B N 1
ATOM 2515 C CA . SER B 1 143 ? -11.342 23.190 10.606 1.00 26.47 343 SER B CA 1
ATOM 2516 C C . SER B 1 143 ? -12.727 22.985 9.986 1.00 25.88 343 SER B C 1
ATOM 2517 O O . SER B 1 143 ? -13.346 21.936 10.168 1.00 25.28 343 SER B O 1
ATOM 2520 N N . GLY B 1 144 ? -13.218 23.993 9.273 1.00 26.10 344 GLY B N 1
ATOM 2521 C CA . GLY B 1 144 ? -14.518 23.879 8.632 1.00 26.51 344 GLY B CA 1
ATOM 2522 C C . GLY B 1 144 ? -15.741 23.941 9.525 1.00 26.57 344 GLY B C 1
ATOM 2523 O O . GLY B 1 144 ? -16.862 23.739 9.059 1.00 29.11 344 GLY B O 1
ATOM 2524 N N . LEU B 1 145 ? -15.550 24.208 10.812 1.00 25.85 345 LEU B N 1
ATOM 2525 C CA . LEU B 1 145 ? -16.683 24.296 11.723 1.00 23.45 345 LEU B CA 1
ATOM 2526 C C . LEU B 1 145 ? -16.818 25.735 12.195 1.00 22.09 345 LEU B C 1
ATOM 2527 O O . LEU B 1 145 ? -15.854 26.489 12.161 1.00 20.96 345 LEU B O 1
ATOM 2532 N N . PRO B 1 146 ? -18.024 26.149 12.611 1.00 21.73 346 PRO B N 1
ATOM 2533 C CA . PRO B 1 146 ? -18.221 27.524 13.070 1.00 21.24 346 PRO B CA 1
ATOM 2534 C C . PRO B 1 146 ? -17.747 27.702 14.504 1.00 21.54 346 PRO B C 1
ATOM 2535 O O . PRO B 1 146 ? -17.761 26.759 15.291 1.00 21.31 346 PRO B O 1
ATOM 2539 N N . PRO B 1 147 ? -17.331 28.923 14.866 1.00 22.25 347 PRO B N 1
ATOM 2540 C CA . PRO B 1 147 ? -16.852 29.202 16.228 1.00 22.16 347 PRO B CA 1
ATOM 2541 C C . PRO B 1 147 ? -17.863 28.845 17.314 1.00 22.49 347 PRO B C 1
ATOM 2542 O O . PRO B 1 147 ? -19.080 28.950 17.117 1.00 22.34 347 PRO B O 1
ATOM 2546 N N . CYS B 1 148 ? -17.354 28.431 18.469 1.00 22.15 348 CYS B N 1
ATOM 2547 C CA . CYS B 1 148 ? -18.212 28.065 19.584 1.00 22.34 348 CYS B CA 1
ATOM 2548 C C . CYS B 1 148 ? -18.496 29.288 20.434 1.00 23.17 348 CYS B C 1
ATOM 2549 O O . CYS B 1 148 ? -17.616 30.110 20.666 1.00 22.78 348 CYS B O 1
ATOM 2552 N N . ARG B 1 149 ? -19.726 29.417 20.909 1.00 24.61 349 ARG B N 1
ATOM 2553 C CA . ARG B 1 149 ? -20.055 30.572 21.722 1.00 25.74 349 ARG B CA 1
ATOM 2554 C C . ARG B 1 149 ? -20.252 30.208 23.194 1.00 24.00 349 ARG B C 1
ATOM 2555 O O . ARG B 1 149 ? -20.468 31.085 24.020 1.00 25.21 349 ARG B O 1
ATOM 2563 N N . THR B 1 150 ? -20.156 28.921 23.527 1.00 23.30 350 THR B N 1
ATOM 2564 C CA . THR B 1 150 ? -20.330 28.475 24.914 1.00 22.05 350 THR B CA 1
ATOM 2565 C C . THR B 1 150 ? -19.460 27.267 25.259 1.00 22.29 350 THR B C 1
ATOM 2566 O O . THR B 1 150 ? -18.882 26.624 24.382 1.00 22.76 350 THR B O 1
ATOM 2570 N N . VAL B 1 151 ? -19.387 26.957 26.548 1.00 21.57 351 VAL B N 1
ATOM 2571 C CA . VAL B 1 151 ? -18.634 25.810 27.037 1.00 21.20 351 VAL B CA 1
ATOM 2572 C C . VAL B 1 151 ? -19.198 24.525 26.428 1.00 21.31 351 VAL B C 1
ATOM 2573 O O . VAL B 1 151 ? -18.451 23.638 26.017 1.00 20.37 351 VAL B O 1
ATOM 2577 N N . ASP B 1 152 ? -20.522 24.431 26.365 1.00 23.88 352 ASP B N 1
ATOM 2578 C CA . ASP B 1 152 ? -21.177 23.248 25.811 1.00 25.03 352 ASP B CA 1
ATOM 2579 C C . ASP B 1 152 ? -20.868 23.048 24.338 1.00 25.18 352 ASP B C 1
ATOM 2580 O O . ASP B 1 152 ? -20.734 21.907 23.872 1.00 25.88 352 ASP B O 1
ATOM 2585 N N . GLU B 1 153 ? -20.773 24.150 23.600 1.00 23.48 353 GLU B N 1
ATOM 2586 C CA . GLU B 1 153 ? -20.447 24.078 22.182 1.00 22.69 353 GLU B CA 1
ATOM 2587 C C . GLU B 1 153 ? -18.976 23.672 22.008 1.00 20.30 353 GLU B C 1
ATOM 2588 O O . GLU B 1 153 ? -18.646 22.919 21.093 1.00 18.75 353 GLU B O 1
ATOM 2594 N N . VAL B 1 154 ? -18.095 24.163 22.882 1.00 17.39 354 VAL B N 1
ATOM 2595 C CA . VAL B 1 154 ? -16.685 23.788 22.792 1.00 16.60 354 VAL B CA 1
ATOM 2596 C C . VAL B 1 154 ? -16.593 22.275 23.017 1.00 17.57 354 VAL B C 1
ATOM 2597 O O . VAL B 1 154 ? -15.893 21.566 22.288 1.00 16.75 354 VAL B O 1
ATOM 2601 N N . ARG B 1 155 ? -17.314 21.774 24.016 1.00 17.97 355 ARG B N 1
ATOM 2602 C CA . ARG B 1 155 ? -17.273 20.343 24.298 1.00 20.81 355 ARG B CA 1
ATOM 2603 C C . ARG B 1 155 ? -17.831 19.514 23.136 1.00 21.36 355 ARG B C 1
ATOM 2604 O O . ARG B 1 155 ? -17.291 18.459 22.805 1.00 20.04 355 ARG B O 1
ATOM 2612 N N . ALA B 1 156 ? -18.889 20.011 22.500 1.00 21.68 356 ALA B N 1
ATOM 2613 C CA . ALA B 1 156 ? -19.484 19.315 21.361 1.00 23.15 356 ALA B CA 1
ATOM 2614 C C . ALA B 1 156 ? -18.473 19.143 20.218 1.00 22.98 356 ALA B C 1
ATOM 2615 O O . ALA B 1 156 ? -18.443 18.093 19.565 1.00 23.62 356 ALA B O 1
ATOM 2617 N N . GLN B 1 157 ? -17.632 20.148 19.975 1.00 22.74 357 GLN B N 1
ATOM 2618 C CA . GLN B 1 157 ? -16.639 20.050 18.897 1.00 22.11 357 GLN B CA 1
ATOM 2619 C C . GLN B 1 157 ? -15.311 19.448 19.341 1.00 23.34 357 GLN B C 1
ATOM 2620 O O . GLN B 1 157 ? -14.732 18.611 18.641 1.00 23.77 357 GLN B O 1
ATOM 2626 N N . PHE B 1 158 ? -14.816 19.873 20.497 1.00 22.43 358 PHE B N 1
ATOM 2627 C CA . PHE B 1 158 ? -13.526 19.386 20.958 1.00 20.37 358 PHE B CA 1
ATOM 2628 C C . PHE B 1 158 ? -13.508 18.190 21.911 1.00 21.29 358 PHE B C 1
ATOM 2629 O O . PHE B 1 158 ? -12.439 17.639 22.177 1.00 21.81 358 PHE B O 1
ATOM 2637 N N . GLY B 1 159 ? -14.664 17.779 22.423 1.00 21.24 359 GLY B N 1
ATOM 2638 C CA . GLY B 1 159 ? -14.688 16.643 23.339 1.00 21.73 359 GLY B CA 1
ATOM 2639 C C . GLY B 1 159 ? -15.057 17.086 24.747 1.00 21.78 359 GLY B C 1
ATOM 2640 O O . GLY B 1 159 ? -14.679 18.185 25.168 1.00 18.70 359 GLY B O 1
ATOM 2641 N N . ALA B 1 160 ? -15.783 16.239 25.476 1.00 19.20 360 ALA B N 1
ATOM 2642 C CA . ALA B 1 160 ? -16.226 16.581 26.821 1.00 19.39 360 ALA B CA 1
ATOM 2643 C C . ALA B 1 160 ? -15.100 16.865 27.799 1.00 17.87 360 ALA B C 1
ATOM 2644 O O . ALA B 1 160 ? -15.284 17.634 28.747 1.00 16.40 360 ALA B O 1
ATOM 2646 N N . ALA B 1 161 ? -13.937 16.263 27.569 1.00 15.74 361 ALA B N 1
ATOM 2647 C CA . ALA B 1 161 ? -12.797 16.467 28.465 1.00 17.58 361 ALA B CA 1
ATOM 2648 C C . ALA B 1 161 ? -11.791 17.508 27.972 1.00 17.25 361 ALA B C 1
ATOM 2649 O O . ALA B 1 161 ? -10.716 17.656 28.557 1.00 16.78 361 ALA B O 1
ATOM 2651 N N . PHE B 1 162 ? -12.122 18.226 26.904 1.00 16.50 362 PHE B N 1
ATOM 2652 C CA . PHE B 1 162 ? -11.199 19.237 26.402 1.00 16.63 362 PHE B CA 1
ATOM 2653 C C . PHE B 1 162 ? -11.130 20.342 27.446 1.00 18.24 362 PHE B C 1
ATOM 2654 O O . PHE B 1 162 ? -12.166 20.842 27.891 1.00 15.80 362 PHE B O 1
ATOM 2662 N N . PRO B 1 163 ? -9.911 20.746 27.846 1.00 17.09 363 PRO B N 1
ATOM 2663 C CA . PRO B 1 163 ? -9.690 21.794 28.849 1.00 17.04 363 PRO B CA 1
ATOM 2664 C C . PRO B 1 163 ? -10.330 23.136 28.487 1.00 16.61 363 PRO B C 1
ATOM 2665 O O . PRO B 1 163 ? -9.876 23.805 27.554 1.00 15.70 363 PRO B O 1
ATOM 2669 N N . VAL B 1 164 ? -11.350 23.545 29.238 1.00 14.93 364 VAL B N 1
ATOM 2670 C CA . VAL B 1 164 ? -12.023 24.808 28.951 1.00 16.67 364 VAL B CA 1
ATOM 2671 C C . VAL B 1 164 ? -12.359 25.643 30.179 1.00 17.35 364 VAL B C 1
ATOM 2672 O O . VAL B 1 164 ? -12.925 25.152 31.159 1.00 16.56 364 VAL B O 1
ATOM 2676 N N . VAL B 1 165 ? -11.989 26.921 30.106 1.00 18.93 365 VAL B N 1
ATOM 2677 C CA . VAL B 1 165 ? -12.243 27.878 31.179 1.00 19.84 365 VAL B CA 1
ATOM 2678 C C . VAL B 1 165 ? -13.688 28.351 31.099 1.00 20.90 365 VAL B C 1
ATOM 2679 O O . VAL B 1 165 ? -14.107 28.911 30.086 1.00 21.33 365 VAL B O 1
ATOM 2683 N N . PRO B 1 166 ? -14.467 28.150 32.175 1.00 22.78 366 PRO B N 1
ATOM 2684 C CA . PRO B 1 166 ? -15.869 28.580 32.165 1.00 23.17 366 PRO B CA 1
ATOM 2685 C C . PRO B 1 166 ? -16.009 30.093 32.135 1.00 25.17 366 PRO B C 1
ATOM 2686 O O . PRO B 1 166 ? -15.077 30.817 32.486 1.00 23.32 366 PRO B O 1
ATOM 2690 N N . GLY B 1 167 ? -17.184 30.557 31.720 1.00 26.64 367 GLY B N 1
ATOM 2691 C CA . GLY B 1 167 ? -17.435 31.982 31.640 1.00 28.88 367 GLY B CA 1
ATOM 2692 C C . GLY B 1 167 ? -18.316 32.292 30.449 1.00 30.68 367 GLY B C 1
ATOM 2693 O O . GLY B 1 167 ? -18.747 31.391 29.735 1.00 31.58 367 GLY B O 1
ATOM 2694 N N . GLU B 1 168 ? -18.574 33.574 30.224 1.00 32.75 368 GLU B N 1
ATOM 2695 C CA . GLU B 1 168 ? -19.410 34.003 29.112 1.00 34.19 368 GLU B CA 1
ATOM 2696 C C . GLU B 1 168 ? -18.585 34.880 28.189 1.00 32.92 368 GLU B C 1
ATOM 2697 O O . GLU B 1 168 ? -17.674 35.575 28.637 1.00 31.53 368 GLU B O 1
ATOM 2703 N N . THR B 1 169 ? -18.906 34.854 26.901 1.00 31.96 369 THR B N 1
ATOM 2704 C CA . THR B 1 169 ? -18.198 35.688 25.943 1.00 33.33 369 THR B CA 1
ATOM 2705 C C . THR B 1 169 ? -18.637 37.113 26.243 1.00 35.65 369 THR B C 1
ATOM 2706 O O . THR B 1 169 ? -19.514 37.325 27.073 1.00 36.42 369 THR B O 1
ATOM 2710 N N . GLY B 1 170 ? -18.038 38.091 25.579 1.00 38.59 370 GLY B N 1
ATOM 2711 C CA . GLY B 1 170 ? -18.430 39.467 25.831 1.00 42.81 370 GLY B CA 1
ATOM 2712 C C . GLY B 1 170 ? -19.778 39.804 25.215 1.00 45.58 370 GLY B C 1
ATOM 2713 O O . GLY B 1 170 ? -20.387 40.820 25.548 1.00 47.02 370 GLY B O 1
ATOM 2714 N N . GLY B 1 171 ? -20.261 38.936 24.332 1.00 47.40 371 GLY B N 1
ATOM 2715 C CA . GLY B 1 171 ? -21.527 39.194 23.681 1.00 49.28 371 GLY B CA 1
ATOM 2716 C C . GLY B 1 171 ? -21.316 40.374 22.754 1.00 51.05 371 GLY B C 1
ATOM 2717 O O . GLY B 1 171 ? -21.835 41.470 22.973 1.00 51.62 371 GLY B O 1
ATOM 2718 N N . ARG B 1 172 ? -20.533 40.152 21.711 1.00 52.37 372 ARG B N 1
ATOM 2719 C CA . ARG B 1 172 ? -20.249 41.197 20.747 1.00 53.66 372 ARG B CA 1
ATOM 2720 C C . ARG B 1 172 ? -20.393 40.624 19.344 1.00 53.79 372 ARG B C 1
ATOM 2721 O O . ARG B 1 172 ? -19.744 39.635 19.031 1.00 55.22 372 ARG B O 1
ATOM 2729 N N . LEU B 1 173 ? -21.240 41.198 18.491 1.00 53.35 373 LEU B N 1
ATOM 2730 C CA . LEU B 1 173 ? -21.342 40.649 17.138 1.00 52.67 373 LEU B CA 1
ATOM 2731 C C . LEU B 1 173 ? -20.909 41.601 16.026 1.00 51.67 373 LEU B C 1
ATOM 2732 O O . LEU B 1 173 ? -21.629 41.871 15.066 1.00 51.86 373 LEU B O 1
ATOM 2737 N N . ASN B 1 174 ? -19.697 42.111 16.189 1.00 50.68 374 ASN B N 1
ATOM 2738 C CA . ASN B 1 174 ? -19.075 42.970 15.200 1.00 49.30 374 ASN B CA 1
ATOM 2739 C C . ASN B 1 174 ? -17.947 42.094 14.695 1.00 46.74 374 ASN B C 1
ATOM 2740 O O . ASN B 1 174 ? -17.145 41.586 15.482 1.00 45.49 374 ASN B O 1
ATOM 2745 N N . PRO B 1 175 ? -17.888 41.878 13.377 1.00 45.20 375 PRO B N 1
ATOM 2746 C CA . PRO B 1 175 ? -16.846 41.043 12.782 1.00 43.85 375 PRO B CA 1
ATOM 2747 C C . PRO B 1 175 ? -15.444 41.449 13.202 1.00 42.37 375 PRO B C 1
ATOM 2748 O O . PRO B 1 175 ? -15.234 42.525 13.761 1.00 41.24 375 PRO B O 1
ATOM 2752 N N . SER B 1 176 ? -14.485 40.577 12.926 1.00 41.41 376 SER B N 1
ATOM 2753 C CA . SER B 1 176 ? -13.099 40.838 13.275 1.00 41.20 376 SER B CA 1
ATOM 2754 C C . SER B 1 176 ? -12.535 42.035 12.499 1.00 39.53 376 SER B C 1
ATOM 2755 O O . SER B 1 176 ? -12.705 42.142 11.283 1.00 40.41 376 SER B O 1
ATOM 2758 N N . GLU B 1 177 ? -11.879 42.942 13.214 1.00 36.52 377 GLU B N 1
ATOM 2759 C CA . GLU B 1 177 ? -11.272 44.114 12.596 1.00 34.13 377 GLU B CA 1
ATOM 2760 C C . GLU B 1 177 ? -9.760 43.994 12.762 1.00 31.94 377 GLU B C 1
ATOM 2761 O O . GLU B 1 177 ? -9.247 43.994 13.884 1.00 30.46 377 GLU B O 1
ATOM 2767 N N . ILE B 1 178 ? -9.059 43.872 11.641 1.00 30.08 378 ILE B N 1
ATOM 2768 C CA . ILE B 1 178 ? -7.607 43.745 11.650 1.00 28.61 378 ILE B CA 1
ATOM 2769 C C . ILE B 1 178 ? -7.014 44.893 10.850 1.00 28.10 378 ILE B C 1
ATOM 2770 O O . ILE B 1 178 ? -7.381 45.107 9.691 1.00 27.78 378 ILE B O 1
ATOM 2775 N N . ARG B 1 179 ? -6.109 45.638 11.478 1.00 25.85 379 ARG B N 1
ATOM 2776 C CA . ARG B 1 179 ? -5.475 46.778 10.833 1.00 25.31 379 ARG B CA 1
ATOM 2777 C C . ARG B 1 179 ? -3.953 46.687 10.843 1.00 24.29 379 ARG B C 1
ATOM 2778 O O . ARG B 1 179 ? -3.363 46.015 11.691 1.00 20.39 379 ARG B O 1
ATOM 2786 N N . ASP B 1 180 ? -3.329 47.374 9.890 1.00 23.96 380 ASP B N 1
ATOM 2787 C CA . ASP B 1 180 ? -1.876 47.418 9.792 1.00 24.39 380 ASP B CA 1
ATOM 2788 C C . ASP B 1 180 ? -1.448 48.573 10.685 1.00 22.51 380 ASP B C 1
ATOM 2789 O O . ASP B 1 180 ? -2.006 49.667 10.600 1.00 22.53 380 ASP B O 1
ATOM 2794 N N . ALA B 1 181 ? -0.473 48.336 11.553 1.00 20.82 381 ALA B N 1
ATOM 2795 C CA . ALA B 1 181 ? -0.008 49.381 12.457 1.00 20.56 381 ALA B CA 1
ATOM 2796 C C . ALA B 1 181 ? 0.661 50.553 11.735 1.00 21.88 381 ALA B C 1
ATOM 2797 O O . ALA B 1 181 ? 0.574 51.694 12.179 1.00 20.46 381 ALA B O 1
ATOM 2799 N N . LEU B 1 182 ? 1.333 50.259 10.628 1.00 24.24 382 LEU B N 1
ATOM 2800 C CA . LEU B 1 182 ? 2.048 51.274 9.862 1.00 28.63 382 LEU B CA 1
ATOM 2801 C C . LEU B 1 182 ? 1.145 52.145 9.000 1.00 32.26 382 LEU B C 1
ATOM 2802 O O . LEU B 1 182 ? 1.493 53.280 8.683 1.00 34.20 382 LEU B O 1
ATOM 2807 N N . THR B 1 183 ? -0.014 51.616 8.626 1.00 35.81 383 THR B N 1
ATOM 2808 C CA . THR B 1 183 ? -0.943 52.354 7.782 1.00 39.73 383 THR B CA 1
ATOM 2809 C C . THR B 1 183 ? -2.192 52.820 8.509 1.00 41.00 383 THR B C 1
ATOM 2810 O O . THR B 1 183 ? -2.484 54.015 8.570 1.00 41.92 383 THR B O 1
ATOM 2814 N N . GLY B 1 184 ? -2.928 51.856 9.050 1.00 42.10 384 GLY B N 1
ATOM 2815 C CA . GLY B 1 184 ? -4.175 52.143 9.733 1.00 43.27 384 GLY B CA 1
ATOM 2816 C C . GLY B 1 184 ? -5.233 51.531 8.842 1.00 44.26 384 GLY B C 1
ATOM 2817 O O . GLY B 1 184 ? -6.404 51.441 9.188 1.00 43.94 384 GLY B O 1
ATOM 2818 N N . GLU B 1 185 ? -4.779 51.091 7.673 1.00 47.09 385 GLU B N 1
ATOM 2819 C CA . GLU B 1 185 ? -5.626 50.469 6.664 1.00 50.08 385 GLU B CA 1
ATOM 2820 C C . GLU B 1 185 ? -5.998 49.048 7.091 1.00 50.74 385 GLU B C 1
ATOM 2821 O O . GLU B 1 185 ? -5.170 48.323 7.645 1.00 50.52 385 GLU B O 1
ATOM 2827 N N . LEU B 1 186 ? -7.242 48.650 6.840 1.00 50.80 386 LEU B N 1
ATOM 2828 C CA . LEU B 1 186 ? -7.674 47.307 7.194 1.00 50.97 386 LEU B CA 1
ATOM 2829 C C . LEU B 1 186 ? -6.728 46.309 6.537 1.00 51.71 386 LEU B C 1
ATOM 2830 O O . LEU B 1 186 ? -6.382 46.446 5.362 1.00 52.02 386 LEU B O 1
ATOM 2835 N N . PHE B 1 187 ? -6.305 45.311 7.302 1.00 51.56 387 PHE B N 1
ATOM 2836 C CA . PHE B 1 187 ? -5.382 44.300 6.804 1.00 51.73 387 PHE B CA 1
ATOM 2837 C C . PHE B 1 187 ? -6.138 43.235 6.007 1.00 51.67 387 PHE B C 1
ATOM 2838 O O . PHE B 1 187 ? -7.149 42.716 6.537 1.00 51.95 387 PHE B O 1
#

CATH classification: 3.90.870.10

Sequence (366 aa):
NNLQRDAIAAAIDVLNEERVIAYPTEAVFGVGCDPDSETAVRLLELKQRPVDKGLILIAANYEQLKPYIDDTLTDVQRETIFSRWPGPVTFVFPAPATTPRWLTGRFDSLAVRVTDHPLVVALCQAYGKPLVSTSANLSGLPPCRTVDEVRAQFGAAFPVVPGETGGRLNPSEIRDALTGELFRNLQRDAIAAAIDVLNEERVIAYPTEAVFGVGCDPDSETAVRLLELKQRPVDKGLILIAANYEQLKPYIDDTLTDVQRETIFSRWPGPVTFVFPAPATTPRWLTGRFDSLAVRVTDHPLVVALCQAYGKPLVSTSANLSGLPPCRTVDEVRAQFGAAFPVVPGETGGRLNPSEIRDALTGELF

GO terms:
  GO:0016779 nucleotidyltransferase activity (F, IDA)
  GO:0002949 tRNA threonylcarbamoyladenosine modification (P, IDA)
  GO:0000049 tRNA binding (F, IDA)
  GO:0061710 L-threonylcarbamoyladenylate synthase activity (F, IDA)
  GO:0005524 ATP binding (F, IDA)
  GO:0005737 cytoplasm (C, IDA)
  GO:0005829 cytosol (C, IDA)
  GO:0003725 double-stranded RNA binding (F, IDA)
  GO:0002949 tRNA threonylcarbamoyladenosine modification (P, EXP)

InterPro domains:
  IPR006070 Threonylcarbamoyl-AMP synthase-like domain [PF01300] (16-190)
  IPR006070 Threonylcarbamoyl-AMP synthase-like domain [PS51163] (7-190)
  IPR017945 DHBP synthase RibB-like alpha/beta domain superfamily [SSF55821] (4-187)
  IPR023535 Threonylcarbamoyl-AMP synthase [MF_01852] (7-188)
  IPR050156 Threonylcarbamoyl-AMP synthase, SUA5 [PTHR17490] (6-188)